Protein AF-A0A1R2B1A9-F1 (afdb_monomer)

Organism: NCBI:txid5963

Solvent-accessible surface area (backbone atoms only — not comparable to full-atom values): 14624 Å² total; per-residue (Å²): 142,78,83,81,88,89,87,85,82,88,88,88,82,84,82,88,74,86,85,80,80,85,81,93,74,89,74,75,78,77,77,79,73,80,79,84,71,80,78,74,94,68,88,49,76,66,57,53,50,50,54,51,48,48,47,50,54,49,25,66,75,69,73,49,54,85,88,72,65,50,70,72,55,24,50,60,47,22,74,81,46,102,49,52,31,68,55,51,48,53,48,52,50,48,24,66,74,62,33,23,54,78,72,70,83,84,47,68,70,55,52,54,49,50,50,54,40,61,75,41,93,58,84,50,44,57,59,50,18,51,49,50,13,41,71,77,47,75,59,40,54,38,49,32,23,69,54,52,47,52,46,34,67,75,74,64,46,83,71,46,65,80,71,83,85,48,69,67,57,50,44,51,51,51,54,48,36,70,76,59,49,92,44,38,68,59,52,20,61,75,66,64,30,47,48,33,68,59,51,53,52,47,54,53,51,54,54,52,56,48,45,69,74,59,74,66,90,71,60,70,65,66,52,50,49,57,52,49,53,52,46,53,57,60,76,75,107

Mean predicted aligned error: 15.35 Å

Sequence (237 aa):
MDANLIPYYNFVTSMQFPQCPYILEQESIVKIEPSTKQAKRAWNKAQIKQLYSSTKDYCTLTGKSFEFLTYEDYVIISSFTDQSPMQCMKKIREISATGSLAPGAWSTAEDELLTTLVNSKVKKWGQIAEQVNKVIHSGLKIRSGKQCKERWLNHLDPNMKRDKWSESEDLHVLKLYKSLGNKWSEISKIIGNRTDSSIKNRVKSLMNKQKQELKFNENKDTFLDSIINKFESTLTK

Secondary structure (DSSP, 8-state):
---------------PPPPPP----------------PPPSS--HHHHHHHHHHHHHHHHHH---GGG--HHHHHHHHTTSSS-HHHHHHHHHHHHHHTSS---PPPHHHHHHHHHHHHTT---HHHHHHHHHHHHSTT---S-HHHHHHHIIIII-TTS--SPPPHHHHHHHHHHHHHH-S-HHHHHHHHSSS-HHHHHHHHHHHHHHHHHHHT--S-HHHHHHHHHHHHHHHHT-

InterPro domains:
  IPR001005 SANT/Myb domain [PS50090] (98-156)
  IPR001005 SANT/Myb domain [PS50090] (157-207)
  IPR001005 SANT/Myb domain [SM00717] (102-158)
  IPR001005 SANT/Myb domain [SM00717] (161-209)
  IPR001005 SANT/Myb domain [cd00167] (105-156)
  IPR001005 SANT/Myb domain [cd00167] (164-207)
  IPR009057 Homedomain-like superfamily [SSF46689] (101-160)
  IPR009057 Homedomain-like superfamily [SSF46689] (136-218)
  IPR017930 Myb domain [PS51294] (157-211)
  IPR050560 Transcription factors Myb-like [PTHR45614] (103-216)

pLDDT: mean 77.71, std 18.82, range [30.0, 95.75]

Nearest PDB structures (foldseek):
  1h88-assembly1_C  TM=6.431E-01  e=6.810E-07  Mus musculus
  1h89-assembly1_C  TM=8.424E-01  e=1.704E-05  Mus musculus
  6kks-assembly1_A  TM=8.762E-01  e=4.522E-05  Arabidopsis thaliana
  3osg-assembly2_D  TM=8.562E-01  e=3.342E-04  Trichomonas vaginalis
  9esh-assembly1_W  TM=6.569E-01  e=1.132E-03  Schizosaccharomyces pombe

Radius of gyration: 32.84 Å; Cα contacts (8 Å, |Δi|>4): 170; chains: 1; bounding box: 107×61×71 Å

Foldseek 3Di:
DDDDDDDDDDDDDDDDDDDDDDDDDDPDPPPPPPDPDDDDPDDDPVQLVLLVVLLVVLCVVVVDDLVPDDLVSLCVSCVSHPDHSVRSNVQSVVCVVVLASAADDDDPVLLVLLLVCVPDPNPQLQVSQQVSCVPVVVRRSHDGSVNSVVCCVAPRPPLADPDDDDLVNLLLLLVCCLVPPLPLCVSCVVVVHHHSVRSVVSVVVLLVVQCVVPVDDDDPNVSSVVSSVVSVVVVVD

Structure (mmCIF, N/CA/C/O backbone):
data_AF-A0A1R2B1A9-F1
#
_entry.id   AF-A0A1R2B1A9-F1
#
loop_
_atom_site.group_PDB
_atom_site.id
_atom_site.type_symbol
_atom_site.label_atom_id
_atom_site.label_alt_id
_atom_site.label_comp_id
_atom_site.label_asym_id
_atom_site.label_entity_id
_atom_site.label_seq_id
_atom_site.pdbx_PDB_ins_code
_atom_site.Cartn_x
_atom_site.Cartn_y
_atom_site.Cartn_z
_atom_site.occupancy
_atom_site.B_iso_or_equiv
_atom_site.auth_seq_id
_atom_site.auth_comp_id
_atom_site.auth_asym_id
_atom_site.auth_atom_id
_atom_site.pdbx_PDB_model_num
ATOM 1 N N . MET A 1 1 ? 77.380 -43.348 -0.210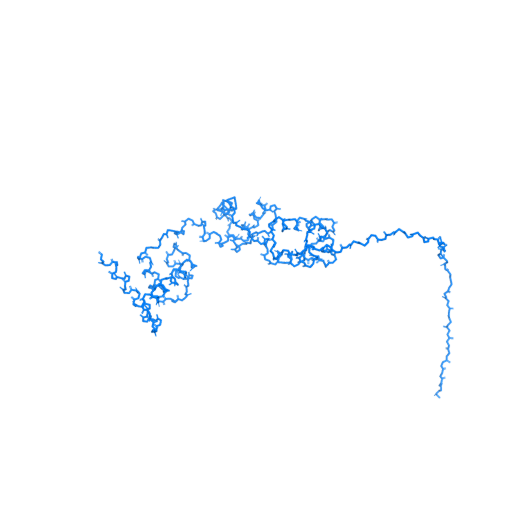 1.00 43.50 1 MET A N 1
ATOM 2 C CA . MET A 1 1 ? 76.014 -42.872 -0.538 1.00 43.50 1 MET A CA 1
ATOM 3 C C . MET A 1 1 ? 76.136 -41.373 -0.465 1.00 43.50 1 MET A C 1
ATOM 5 O O . MET A 1 1 ? 75.980 -40.801 0.603 1.00 43.50 1 MET A O 1
ATOM 9 N N . ASP A 1 2 ? 76.584 -40.791 -1.572 1.00 30.00 2 ASP A N 1
ATOM 10 C CA . ASP A 1 2 ? 77.200 -39.472 -1.601 1.00 30.00 2 ASP A CA 1
ATOM 11 C C . ASP A 1 2 ? 76.577 -38.615 -2.698 1.00 30.00 2 ASP A C 1
ATOM 13 O O . ASP A 1 2 ? 76.428 -39.055 -3.834 1.00 30.00 2 ASP A O 1
ATOM 17 N N . ALA A 1 3 ? 76.234 -37.401 -2.275 1.00 35.38 3 ALA A N 1
ATOM 18 C CA . ALA A 1 3 ? 76.519 -36.120 -2.909 1.00 35.38 3 ALA A CA 1
ATOM 19 C C . ALA A 1 3 ? 76.114 -35.842 -4.376 1.00 35.38 3 ALA A C 1
ATOM 21 O O . ALA A 1 3 ? 76.668 -36.376 -5.326 1.00 35.38 3 ALA A O 1
ATOM 22 N N . ASN A 1 4 ? 75.326 -34.764 -4.475 1.00 35.03 4 ASN A N 1
ATOM 23 C CA . ASN A 1 4 ? 75.491 -33.615 -5.376 1.00 35.03 4 ASN A CA 1
ATOM 24 C C . ASN A 1 4 ? 75.088 -33.698 -6.862 1.00 35.03 4 ASN A C 1
ATOM 26 O O . ASN A 1 4 ? 75.584 -34.496 -7.644 1.00 35.03 4 ASN A O 1
ATOM 30 N N . LEU A 1 5 ? 74.216 -32.730 -7.194 1.00 41.38 5 LEU A N 1
ATOM 31 C CA . LEU A 1 5 ? 74.182 -31.831 -8.359 1.00 41.38 5 LEU A CA 1
ATOM 32 C C . LEU A 1 5 ? 74.953 -32.234 -9.628 1.00 41.38 5 LEU A C 1
ATOM 34 O O . LEU A 1 5 ? 76.161 -32.424 -9.567 1.00 41.38 5 LEU A O 1
ATOM 38 N N . ILE A 1 6 ? 74.294 -32.079 -10.790 1.00 38.81 6 ILE A N 1
ATOM 39 C CA . ILE A 1 6 ? 74.684 -31.139 -11.873 1.00 38.81 6 ILE A CA 1
ATOM 40 C C . ILE A 1 6 ? 73.602 -31.100 -12.993 1.00 38.81 6 ILE A C 1
ATOM 42 O O . ILE A 1 6 ? 72.788 -32.019 -13.078 1.00 38.81 6 ILE A O 1
ATOM 46 N N . PRO A 1 7 ? 73.532 -30.013 -13.796 1.00 53.78 7 PRO A N 1
ATOM 47 C CA . PRO A 1 7 ? 72.355 -29.519 -14.518 1.00 53.78 7 PRO A CA 1
ATOM 48 C C . PRO A 1 7 ? 72.450 -29.680 -16.049 1.00 53.78 7 PRO A C 1
ATOM 50 O O . PRO A 1 7 ? 73.541 -29.846 -16.579 1.00 53.78 7 PRO A O 1
ATOM 53 N N . TYR A 1 8 ? 71.340 -29.516 -16.778 1.00 33.28 8 TYR A N 1
ATOM 54 C CA . TYR A 1 8 ? 71.355 -29.272 -18.233 1.00 33.28 8 TYR A CA 1
ATOM 55 C C . TYR A 1 8 ? 70.136 -28.407 -18.615 1.00 33.28 8 TYR A C 1
ATOM 57 O O . TYR A 1 8 ? 69.006 -28.792 -18.346 1.00 33.28 8 TYR A O 1
ATOM 65 N N . TYR A 1 9 ? 70.301 -27.117 -18.914 1.00 35.75 9 TYR A N 1
ATOM 66 C CA . TYR A 1 9 ? 70.759 -26.459 -20.153 1.00 35.75 9 TYR A CA 1
ATOM 67 C C . TYR A 1 9 ? 69.602 -26.027 -21.070 1.00 35.75 9 TYR A C 1
ATOM 69 O O . TYR A 1 9 ? 68.900 -26.832 -21.669 1.00 35.75 9 TYR A O 1
ATOM 77 N N . ASN A 1 10 ? 69.461 -24.703 -21.125 1.00 40.81 10 ASN A N 1
ATOM 78 C CA . ASN A 1 10 ? 68.947 -23.833 -22.180 1.00 40.81 10 ASN A CA 1
ATOM 79 C C . ASN A 1 10 ? 68.549 -24.471 -23.522 1.00 40.81 10 ASN A C 1
ATOM 81 O O . ASN A 1 10 ? 69.396 -25.033 -24.211 1.00 40.81 10 ASN A O 1
ATOM 85 N N . PHE A 1 11 ? 67.336 -24.143 -23.984 1.00 37.91 11 PHE A N 1
ATOM 86 C CA . PHE A 1 11 ? 67.116 -23.739 -25.377 1.00 37.91 11 PHE A CA 1
ATOM 87 C C . PHE A 1 11 ? 65.915 -22.781 -25.468 1.00 37.91 11 PHE A C 1
ATOM 89 O O . PHE A 1 11 ? 64.763 -23.193 -25.566 1.00 37.91 11 PHE A O 1
ATOM 96 N N . VAL A 1 12 ? 66.193 -21.476 -25.408 1.00 43.38 12 VAL A N 1
ATOM 97 C CA . VAL A 1 12 ? 65.274 -20.427 -25.872 1.00 43.38 12 VAL A CA 1
ATOM 98 C C . VAL A 1 12 ? 66.018 -19.621 -26.927 1.00 43.38 12 VAL A C 1
ATOM 100 O O . VAL A 1 12 ? 66.887 -18.810 -26.619 1.00 43.38 12 VAL A O 1
ATOM 103 N N . THR A 1 13 ? 65.716 -19.892 -28.190 1.00 38.94 13 THR A N 1
ATOM 104 C CA . THR A 1 13 ? 65.989 -19.059 -29.376 1.00 38.94 13 THR A CA 1
ATOM 105 C C . THR A 1 13 ? 65.170 -19.717 -30.494 1.00 38.94 13 THR A C 1
ATOM 107 O O . THR A 1 13 ? 65.158 -20.936 -30.586 1.00 38.94 13 THR A O 1
ATOM 110 N N . SER A 1 14 ? 64.393 -19.064 -31.346 1.00 40.41 14 SER A N 1
ATOM 111 C CA . SER A 1 14 ? 64.298 -17.671 -31.757 1.00 40.41 14 SER A CA 1
ATOM 112 C C . SER A 1 14 ? 62.927 -17.476 -32.416 1.00 40.41 14 SER A C 1
ATOM 114 O O . SER A 1 14 ? 62.570 -18.286 -33.266 1.00 40.41 14 SER A O 1
ATOM 116 N N . MET A 1 15 ? 62.216 -16.388 -32.133 1.00 39.09 15 MET A N 1
ATOM 117 C CA . MET A 1 15 ? 61.516 -15.639 -33.182 1.00 39.09 15 MET A CA 1
ATOM 118 C C . MET A 1 15 ? 61.390 -14.185 -32.737 1.00 39.09 15 MET A C 1
ATOM 120 O O . MET A 1 15 ? 60.736 -13.859 -31.749 1.00 39.09 15 MET A O 1
ATOM 124 N N . GLN A 1 16 ? 62.114 -13.333 -33.459 1.00 41.41 16 GLN A N 1
ATOM 125 C CA . GLN A 1 16 ? 62.092 -11.882 -33.358 1.00 41.41 16 GLN A CA 1
ATOM 126 C C . GLN A 1 16 ? 60.695 -11.355 -33.688 1.00 41.41 16 GLN A C 1
ATOM 128 O O . GLN A 1 16 ? 60.212 -11.537 -34.803 1.00 41.41 16 GLN A O 1
ATOM 133 N N . PHE A 1 17 ? 60.095 -10.633 -32.745 1.00 39.91 17 PHE A N 1
ATOM 134 C CA . PHE A 1 17 ? 59.082 -9.636 -33.074 1.00 39.91 17 PHE A CA 1
ATOM 135 C C . PHE A 1 17 ? 59.782 -8.301 -33.383 1.00 39.91 17 PHE A C 1
ATOM 137 O O . PHE A 1 17 ? 60.758 -7.956 -32.708 1.00 39.91 17 PHE A O 1
ATOM 144 N N . PRO A 1 18 ? 59.337 -7.570 -34.419 1.00 39.78 18 PRO A N 1
ATOM 145 C CA . PRO A 1 18 ? 60.011 -6.371 -34.896 1.00 39.78 18 PRO A CA 1
ATOM 146 C C . PRO A 1 18 ? 59.978 -5.259 -33.843 1.00 39.78 18 PRO A C 1
ATOM 148 O O . PRO A 1 18 ? 58.934 -4.932 -33.281 1.00 39.78 18 PRO A O 1
ATOM 151 N N . GLN A 1 19 ? 61.149 -4.672 -33.602 1.00 40.78 19 GLN A N 1
ATOM 152 C CA . GLN A 1 19 ? 61.323 -3.428 -32.859 1.00 40.78 19 GLN A CA 1
ATOM 153 C C . GLN A 1 19 ? 60.657 -2.292 -33.644 1.00 40.78 19 GLN A C 1
ATOM 155 O O . GLN A 1 19 ? 61.091 -1.986 -34.754 1.00 40.78 19 GLN A O 1
ATOM 160 N N . CYS A 1 20 ? 59.620 -1.669 -33.080 1.00 33.03 20 CYS A N 1
ATOM 161 C CA . CYS A 1 20 ? 59.119 -0.394 -33.586 1.00 33.03 20 CYS A CA 1
ATOM 162 C C . CYS A 1 20 ? 59.796 0.753 -32.808 1.00 33.03 20 CYS A C 1
ATOM 164 O O . CYS A 1 20 ? 59.690 0.783 -31.578 1.00 33.03 20 CYS A O 1
ATOM 166 N N . PRO A 1 21 ? 60.516 1.663 -33.488 1.00 38.81 21 PRO A N 1
ATOM 167 C CA . PRO A 1 21 ? 61.233 2.766 -32.865 1.00 38.81 21 PRO A CA 1
ATOM 168 C C . PRO A 1 21 ? 60.307 3.960 -32.577 1.00 38.81 21 PRO A C 1
ATOM 170 O O . PRO A 1 21 ? 59.532 4.372 -33.429 1.00 38.81 21 PRO A O 1
ATOM 173 N N . TYR A 1 22 ? 60.430 4.489 -31.356 1.00 37.00 22 TYR A N 1
ATOM 174 C CA . TYR A 1 22 ? 60.307 5.893 -30.929 1.00 37.00 22 TYR A CA 1
ATOM 175 C C . TYR A 1 22 ? 59.429 6.854 -31.764 1.00 37.00 22 TYR A C 1
ATOM 177 O O . TYR A 1 22 ? 59.781 7.176 -32.890 1.00 37.00 22 TYR A O 1
ATOM 185 N N . ILE A 1 23 ? 58.400 7.444 -31.141 1.00 38.25 23 ILE A N 1
ATOM 186 C CA . ILE A 1 23 ? 58.261 8.904 -30.954 1.00 38.25 23 ILE A CA 1
ATOM 187 C C . ILE A 1 23 ? 57.233 9.146 -29.838 1.00 38.25 23 ILE A C 1
ATOM 189 O O . ILE A 1 23 ? 56.086 8.708 -29.888 1.00 38.25 23 ILE A O 1
ATOM 193 N N . LEU A 1 24 ? 57.709 9.821 -28.793 1.00 45.44 24 LEU A N 1
ATOM 194 C CA . LEU A 1 24 ? 56.909 10.491 -27.780 1.00 45.44 24 LEU A CA 1
ATOM 195 C C . LEU A 1 24 ? 56.231 11.696 -28.436 1.00 45.44 24 LEU A C 1
ATOM 197 O O . LEU A 1 24 ? 56.888 12.710 -28.650 1.00 45.44 24 LEU A O 1
ATOM 201 N N . GLU A 1 25 ? 54.929 11.621 -28.682 1.00 38.59 25 GLU A N 1
ATOM 202 C CA . GLU A 1 25 ? 54.100 12.821 -28.770 1.00 38.59 25 GLU A CA 1
ATOM 203 C C . GLU A 1 25 ? 53.103 12.792 -27.617 1.00 38.59 25 GLU A C 1
ATOM 205 O O . GLU A 1 25 ? 52.204 11.956 -27.524 1.00 38.59 25 GLU A O 1
ATOM 210 N N . GLN A 1 26 ? 53.363 13.681 -26.658 1.00 46.41 26 GLN A N 1
ATOM 211 C CA . GLN A 1 26 ? 52.479 13.984 -25.549 1.00 46.41 26 GLN A CA 1
ATOM 212 C C . GLN A 1 26 ? 51.230 14.677 -26.093 1.00 46.41 26 GLN A C 1
ATOM 214 O O . GLN A 1 26 ? 51.142 15.902 -26.079 1.00 46.41 26 GLN A O 1
ATOM 219 N N . GLU A 1 27 ? 50.234 13.908 -26.518 1.00 38.44 27 GLU A N 1
ATOM 220 C CA . GLU A 1 27 ? 48.874 14.428 -26.524 1.00 38.44 27 GLU A CA 1
ATOM 221 C C . GLU A 1 27 ? 48.331 14.329 -25.100 1.00 38.44 27 GLU A C 1
ATOM 223 O O . GLU A 1 27 ? 48.153 13.259 -24.515 1.00 38.44 27 GLU A O 1
ATOM 228 N N . SER A 1 28 ? 48.177 15.507 -24.504 1.00 37.28 28 SER A N 1
ATOM 229 C CA . SER A 1 28 ? 47.677 15.747 -23.162 1.00 37.28 28 SER A CA 1
ATOM 230 C C . SER A 1 28 ? 46.471 14.865 -22.841 1.00 37.28 28 SER A C 1
ATOM 232 O O . SER A 1 28 ? 45.374 15.081 -23.359 1.00 37.28 28 SER A O 1
ATOM 234 N N . ILE A 1 29 ? 46.657 13.919 -21.920 1.00 36.94 29 ILE A N 1
ATOM 235 C CA . ILE A 1 29 ? 45.552 13.284 -21.207 1.00 36.94 29 ILE A CA 1
ATOM 236 C C . ILE A 1 29 ? 44.811 14.420 -20.502 1.00 36.94 29 ILE A C 1
ATOM 238 O O . ILE A 1 29 ? 45.271 14.936 -19.480 1.00 36.94 29 ILE A O 1
ATOM 242 N N . VAL A 1 30 ? 43.683 14.844 -21.071 1.00 38.69 30 VAL A N 1
ATOM 243 C CA . VAL A 1 30 ? 42.736 15.719 -20.389 1.00 38.69 30 VAL A CA 1
ATOM 244 C C . VAL A 1 30 ? 42.318 14.965 -19.136 1.00 38.69 30 VAL A C 1
ATOM 246 O O . VAL A 1 30 ? 41.577 13.984 -19.195 1.00 38.69 30 VAL A O 1
ATOM 249 N N . LYS A 1 31 ? 42.858 15.383 -17.990 1.00 37.09 31 LYS A N 1
ATOM 250 C CA . LYS A 1 31 ? 42.406 14.926 -16.682 1.00 37.09 31 LYS A CA 1
ATOM 251 C C . LYS A 1 31 ? 40.933 15.306 -16.583 1.00 37.09 31 LYS A C 1
ATOM 253 O O . LYS A 1 31 ? 40.607 16.478 -16.422 1.00 37.09 31 LYS A O 1
ATOM 258 N N . ILE A 1 32 ? 40.048 14.326 -16.728 1.00 40.19 32 ILE A N 1
ATOM 259 C CA . ILE A 1 32 ? 38.631 14.513 -16.437 1.00 40.19 32 ILE A CA 1
ATOM 260 C C . ILE A 1 32 ? 38.547 14.693 -14.922 1.00 40.19 32 ILE A C 1
ATOM 262 O O . ILE A 1 32 ? 38.680 13.737 -14.159 1.00 40.19 32 ILE A O 1
ATOM 266 N N . GLU A 1 33 ? 38.408 15.944 -14.494 1.00 38.12 33 GLU A N 1
ATOM 267 C CA . GLU A 1 33 ? 38.169 16.295 -13.099 1.00 38.12 33 GLU A CA 1
ATOM 268 C C . GLU A 1 33 ? 36.907 15.566 -12.601 1.00 38.12 33 GLU A C 1
ATOM 270 O O . GLU A 1 33 ? 35.871 15.590 -13.279 1.00 38.12 33 GLU A O 1
ATOM 275 N N . PRO A 1 34 ? 36.955 14.901 -11.432 1.00 39.22 34 PRO A N 1
ATOM 276 C CA . PRO A 1 34 ? 35.786 14.237 -10.887 1.00 39.22 34 PRO A CA 1
ATOM 277 C C . PRO A 1 34 ? 34.694 15.273 -10.609 1.00 39.22 34 PRO A C 1
ATOM 279 O O . PRO A 1 34 ? 34.879 16.215 -9.843 1.00 39.22 34 PRO A O 1
ATOM 282 N N . SER A 1 35 ? 33.540 15.078 -11.248 1.00 44.12 35 SER A N 1
ATOM 283 C CA . SER A 1 35 ? 32.346 15.911 -11.100 1.00 44.12 35 SER A CA 1
ATOM 284 C C . SER A 1 35 ? 32.026 16.189 -9.624 1.00 44.12 35 SER A C 1
ATOM 286 O O . SER A 1 35 ? 31.643 15.294 -8.873 1.00 44.12 35 SER A O 1
ATOM 288 N N . THR A 1 36 ? 32.134 17.454 -9.214 1.00 44.16 36 THR A N 1
ATOM 289 C CA . THR A 1 36 ? 31.877 17.956 -7.852 1.00 44.16 36 THR A CA 1
ATOM 290 C C . THR A 1 36 ? 30.390 18.175 -7.548 1.00 44.16 36 THR A C 1
ATOM 292 O O . THR A 1 36 ? 30.025 18.992 -6.700 1.00 44.16 36 THR A O 1
ATOM 295 N N . LYS A 1 37 ? 29.475 17.455 -8.207 1.00 51.38 37 LYS A N 1
ATOM 296 C CA . LYS A 1 37 ? 28.047 17.582 -7.891 1.00 51.38 37 LYS A CA 1
ATOM 297 C C . LYS A 1 37 ? 27.739 16.830 -6.592 1.00 51.38 37 LYS A C 1
ATOM 299 O O . LYS A 1 37 ? 27.749 15.602 -6.555 1.00 51.38 37 LYS A O 1
ATOM 304 N N . GLN A 1 38 ? 27.431 17.566 -5.519 1.00 47.75 38 GLN A N 1
ATOM 305 C CA . GLN A 1 38 ? 26.932 16.984 -4.268 1.00 47.75 38 GLN A CA 1
ATOM 306 C C . GLN A 1 38 ? 25.724 16.073 -4.539 1.00 47.75 38 GLN A C 1
ATOM 308 O O . GLN A 1 38 ? 24.701 16.494 -5.086 1.00 47.75 38 GLN A O 1
ATOM 313 N N . ALA A 1 39 ? 25.850 14.808 -4.136 1.00 48.75 39 ALA A N 1
ATOM 314 C CA . ALA A 1 39 ? 24.839 13.784 -4.347 1.00 48.75 39 ALA A CA 1
ATOM 315 C C . ALA A 1 39 ? 23.532 14.122 -3.607 1.00 48.75 39 ALA A C 1
ATOM 317 O O . ALA A 1 39 ? 23.497 14.232 -2.379 1.00 48.75 39 ALA A O 1
ATOM 318 N N . LYS A 1 40 ? 22.423 14.238 -4.348 1.00 52.28 40 LYS A N 1
ATOM 319 C CA . LYS A 1 40 ? 21.084 14.358 -3.755 1.00 52.28 40 LYS A CA 1
ATOM 320 C C . LYS A 1 40 ? 20.711 13.043 -3.064 1.00 52.28 40 LYS A C 1
ATOM 322 O O . LYS A 1 40 ? 20.788 11.972 -3.654 1.00 52.28 40 LYS A O 1
ATOM 327 N N . ARG A 1 41 ? 20.274 13.132 -1.804 1.00 58.06 41 ARG A N 1
ATOM 328 C CA . ARG A 1 41 ? 20.022 11.981 -0.913 1.00 58.06 41 ARG A CA 1
ATOM 329 C C . ARG A 1 41 ? 18.820 11.109 -1.326 1.00 58.06 41 ARG A C 1
ATOM 331 O O . ARG A 1 41 ? 18.707 9.984 -0.848 1.00 58.06 41 ARG A O 1
ATOM 338 N N . ALA A 1 42 ? 17.935 11.607 -2.194 1.00 71.00 42 ALA A N 1
ATOM 339 C CA . ALA A 1 42 ? 16.735 10.910 -2.657 1.00 71.00 42 ALA A CA 1
ATOM 340 C C . ALA A 1 42 ? 16.688 10.850 -4.192 1.00 71.00 42 ALA A C 1
ATOM 342 O O . ALA A 1 42 ? 16.737 11.882 -4.861 1.00 71.00 42 ALA A O 1
ATOM 343 N N . TRP A 1 43 ? 16.567 9.637 -4.734 1.00 75.44 43 TRP A N 1
ATOM 344 C CA . TRP A 1 43 ? 16.376 9.392 -6.163 1.00 75.44 43 TRP A CA 1
ATOM 345 C C . TRP A 1 43 ? 15.012 9.914 -6.620 1.00 75.44 43 TRP A C 1
ATOM 347 O O . TRP A 1 43 ? 13.989 9.565 -6.030 1.00 75.44 43 TRP A O 1
ATOM 357 N N . ASN A 1 44 ? 14.976 10.700 -7.695 1.00 78.62 44 ASN A N 1
ATOM 358 C CA . ASN A 1 44 ? 13.718 11.120 -8.309 1.00 78.62 44 ASN A CA 1
ATOM 359 C C . ASN A 1 44 ? 13.231 10.102 -9.367 1.00 78.62 44 ASN A C 1
ATOM 361 O O . ASN A 1 44 ? 13.992 9.268 -9.860 1.00 78.62 44 ASN A O 1
ATOM 365 N N . LYS A 1 45 ? 11.945 10.169 -9.746 1.00 73.75 45 LYS A N 1
ATOM 366 C CA . LYS A 1 45 ? 11.330 9.225 -10.704 1.00 73.75 45 LYS A CA 1
ATOM 367 C C . LYS A 1 45 ? 12.021 9.229 -12.076 1.00 73.75 45 LYS A C 1
ATOM 369 O O . LYS A 1 45 ? 12.106 8.178 -12.705 1.00 73.75 45 LYS A O 1
ATOM 374 N N . ALA A 1 46 ? 12.502 10.383 -12.539 1.00 80.56 46 ALA A N 1
ATOM 375 C CA . ALA A 1 46 ? 13.182 10.509 -13.828 1.00 80.56 46 ALA A CA 1
ATOM 376 C C . ALA A 1 46 ? 14.567 9.844 -13.804 1.00 80.56 46 ALA A C 1
ATOM 378 O O . ALA A 1 46 ? 14.868 9.056 -14.690 1.00 80.56 46 ALA A O 1
ATOM 379 N N . GLN A 1 47 ? 15.347 10.059 -12.744 1.00 84.44 47 GLN A N 1
ATOM 380 C CA . GLN A 1 47 ? 16.653 9.435 -12.521 1.00 84.44 47 GLN A CA 1
ATOM 381 C C . GLN A 1 47 ? 16.541 7.913 -12.438 1.00 84.44 47 GLN A C 1
ATOM 383 O O . GLN A 1 47 ? 17.354 7.199 -13.010 1.00 84.44 47 GLN A O 1
ATOM 388 N N . ILE A 1 48 ? 15.509 7.406 -11.757 1.00 81.56 48 ILE A N 1
ATOM 389 C CA . ILE A 1 48 ? 15.260 5.964 -11.655 1.00 81.56 48 ILE A CA 1
ATOM 390 C C . ILE A 1 48 ? 14.909 5.371 -13.028 1.00 81.56 48 ILE A C 1
ATOM 392 O O . ILE A 1 48 ? 15.421 4.311 -13.384 1.00 81.56 48 ILE A O 1
ATOM 396 N N . LYS A 1 49 ? 14.065 6.056 -13.814 1.00 82.06 49 LYS A N 1
ATOM 397 C CA . LYS A 1 49 ? 13.738 5.646 -15.189 1.00 82.06 49 LYS A CA 1
ATOM 398 C C . LYS A 1 49 ? 14.967 5.665 -16.096 1.00 82.06 49 LYS A C 1
ATOM 400 O O . LYS A 1 49 ? 15.173 4.705 -16.829 1.00 82.06 49 LYS A O 1
ATOM 405 N N . GLN A 1 50 ? 15.767 6.726 -16.024 1.00 87.25 50 GLN A N 1
ATOM 406 C CA . GLN A 1 50 ? 16.996 6.881 -16.798 1.00 87.25 50 GLN A CA 1
ATOM 407 C C . GLN A 1 50 ? 17.985 5.764 -16.469 1.00 87.25 50 GLN A C 1
ATOM 409 O O . GLN A 1 50 ? 18.379 5.036 -17.371 1.00 87.25 50 GLN A O 1
ATOM 414 N N . LEU A 1 51 ? 18.289 5.550 -15.182 1.00 88.31 51 LEU A N 1
ATOM 415 C CA . LEU A 1 51 ? 19.162 4.464 -14.735 1.00 88.31 51 LEU A CA 1
ATOM 416 C C . LEU A 1 51 ? 18.682 3.107 -15.260 1.00 88.31 51 LEU A C 1
ATOM 418 O O . LEU A 1 51 ? 19.482 2.323 -15.769 1.00 88.31 51 LEU A O 1
ATOM 422 N N . TYR A 1 52 ? 17.384 2.819 -15.149 1.00 84.62 52 TYR A N 1
ATOM 423 C CA . TYR A 1 52 ? 16.856 1.544 -15.618 1.00 84.62 52 TYR A CA 1
ATOM 424 C C . TYR A 1 52 ? 16.947 1.406 -17.142 1.00 84.62 52 TYR A C 1
ATOM 426 O O . TYR A 1 52 ? 17.340 0.344 -17.617 1.00 84.62 52 TYR A O 1
ATOM 434 N N . SER A 1 53 ? 16.617 2.456 -17.904 1.00 86.69 53 SER A N 1
ATOM 435 C CA . SER A 1 53 ? 16.745 2.451 -19.369 1.00 86.69 53 SER A CA 1
ATOM 436 C C . SER A 1 53 ? 18.189 2.195 -19.779 1.00 86.69 53 SER A C 1
ATOM 438 O O . SER A 1 53 ? 18.448 1.219 -20.469 1.00 86.69 53 SER A O 1
ATOM 440 N N . SER A 1 54 ? 19.138 2.971 -19.247 1.00 89.88 54 SER A N 1
ATOM 441 C CA . SER A 1 54 ? 20.564 2.807 -19.545 1.00 89.88 54 SER A CA 1
ATOM 442 C C . SER A 1 54 ? 21.077 1.414 -19.172 1.00 89.88 54 SER A C 1
ATOM 444 O O . SER A 1 54 ? 21.848 0.820 -19.918 1.00 89.88 54 SER A O 1
ATOM 446 N N . THR A 1 55 ? 20.612 0.849 -18.052 1.00 87.62 55 THR A N 1
ATOM 447 C CA . THR A 1 55 ? 20.962 -0.525 -17.653 1.00 87.62 55 THR A CA 1
ATOM 448 C C . THR A 1 55 ? 20.385 -1.554 -18.629 1.00 87.62 55 THR A C 1
ATOM 450 O O . THR A 1 55 ? 21.072 -2.497 -19.010 1.00 87.62 55 THR A O 1
ATOM 453 N N . LYS A 1 56 ? 19.134 -1.375 -19.071 1.00 86.50 56 LYS A N 1
ATOM 454 C CA . LYS A 1 56 ? 18.476 -2.263 -20.039 1.00 86.50 56 LYS A CA 1
ATOM 455 C C . LYS A 1 56 ? 19.166 -2.223 -21.402 1.00 86.50 56 LYS A C 1
ATOM 457 O O . LYS A 1 56 ? 19.384 -3.277 -22.000 1.00 86.50 56 LYS A O 1
ATOM 462 N N . ASP A 1 57 ? 19.514 -1.032 -21.873 1.00 88.75 57 ASP A N 1
ATOM 463 C CA . ASP A 1 57 ? 20.202 -0.831 -23.147 1.00 88.75 57 ASP A CA 1
ATOM 464 C C . ASP A 1 57 ? 21.592 -1.484 -23.100 1.00 88.75 57 ASP A C 1
ATOM 466 O O . ASP A 1 57 ? 21.952 -2.251 -23.992 1.00 88.75 57 ASP A O 1
ATOM 470 N N . TYR A 1 58 ? 22.316 -1.304 -21.989 1.00 90.38 58 TYR A N 1
ATOM 471 C CA . TYR A 1 58 ? 23.594 -1.971 -21.736 1.00 90.38 58 TYR A CA 1
ATOM 472 C C . TYR A 1 58 ? 23.474 -3.505 -21.719 1.00 90.38 58 TYR A C 1
ATOM 474 O O . TYR A 1 58 ? 24.260 -4.204 -22.361 1.00 90.38 58 TYR A O 1
ATOM 482 N N . CYS A 1 59 ? 22.472 -4.051 -21.025 1.00 87.50 59 CYS A N 1
ATOM 483 C CA . CYS A 1 59 ? 22.186 -5.488 -21.020 1.00 87.50 59 CYS A CA 1
ATOM 484 C C . CYS A 1 59 ? 21.859 -6.019 -22.423 1.00 87.50 59 CYS A C 1
ATOM 486 O O . CYS A 1 59 ? 22.295 -7.109 -22.782 1.00 87.50 59 CYS A O 1
ATOM 488 N N . THR A 1 60 ? 21.127 -5.244 -23.227 1.00 88.19 60 THR A N 1
ATOM 489 C CA . THR A 1 60 ? 20.781 -5.611 -24.610 1.00 88.19 60 THR A CA 1
ATOM 490 C C . THR A 1 60 ? 22.027 -5.665 -25.491 1.00 88.19 60 THR A C 1
ATOM 492 O O . THR A 1 60 ? 22.175 -6.592 -26.280 1.00 88.19 60 THR A O 1
ATOM 495 N N . LEU A 1 61 ? 22.950 -4.714 -25.316 1.00 90.00 61 LEU A N 1
ATOM 496 C CA . LEU A 1 61 ? 24.204 -4.656 -26.068 1.00 90.00 61 LEU A CA 1
ATOM 497 C C . LEU A 1 61 ? 25.183 -5.775 -25.682 1.00 90.00 61 LEU A C 1
ATOM 499 O O . LEU A 1 61 ? 25.876 -6.318 -26.536 1.00 90.00 61 LEU A O 1
ATOM 503 N N . THR A 1 62 ? 25.256 -6.113 -24.395 1.00 89.00 62 THR A N 1
ATOM 504 C CA . THR A 1 62 ? 26.244 -7.068 -23.859 1.00 89.00 62 THR A CA 1
ATOM 505 C C . THR A 1 62 ? 25.728 -8.500 -23.729 1.00 89.00 62 THR A C 1
ATOM 507 O O . THR A 1 62 ? 26.507 -9.406 -23.444 1.00 89.00 62 THR A O 1
ATOM 510 N N . GLY A 1 63 ? 24.419 -8.717 -23.872 1.00 87.06 63 GLY A N 1
ATOM 511 C CA . GLY A 1 63 ? 23.768 -10.004 -23.613 1.00 87.06 63 GLY A CA 1
ATOM 512 C C . GLY A 1 63 ? 23.735 -10.410 -22.131 1.00 87.06 63 GLY A C 1
ATOM 513 O O . GLY A 1 63 ? 23.305 -11.517 -21.808 1.00 87.06 63 GLY A O 1
ATOM 514 N N . LYS A 1 64 ? 24.181 -9.543 -21.210 1.00 84.81 64 LYS A N 1
ATOM 515 C CA . LYS A 1 64 ? 24.191 -9.823 -19.768 1.00 84.81 64 LYS A CA 1
ATOM 516 C C . LYS A 1 64 ? 22.806 -9.609 -19.155 1.00 84.81 64 LYS A C 1
ATOM 518 O O . LYS A 1 64 ? 22.130 -8.625 -19.442 1.00 84.81 64 LYS A O 1
ATOM 523 N N . SER A 1 65 ? 22.412 -10.482 -18.226 1.00 77.81 65 SER A N 1
ATOM 524 C CA . SER A 1 65 ? 21.233 -10.253 -17.375 1.00 77.81 65 SER A CA 1
ATOM 525 C C . SER A 1 65 ? 21.540 -9.250 -16.256 1.00 77.81 65 SER A C 1
ATOM 527 O O . SER A 1 65 ? 22.671 -9.176 -15.777 1.00 77.81 65 SER A O 1
ATOM 529 N N . PHE A 1 66 ? 20.511 -8.541 -15.777 1.00 77.38 66 PHE A N 1
ATOM 530 C CA . PHE A 1 66 ? 20.586 -7.590 -14.656 1.00 77.38 66 PHE A CA 1
ATOM 531 C C . PHE A 1 66 ? 21.221 -8.191 -13.390 1.00 77.38 66 PHE A C 1
ATOM 533 O O . PHE A 1 66 ? 21.859 -7.479 -12.616 1.00 77.38 66 PHE A O 1
ATOM 540 N N . GLU A 1 67 ? 21.039 -9.494 -13.168 1.00 77.31 67 GLU A N 1
ATOM 541 C CA . GLU A 1 67 ? 21.534 -10.218 -11.989 1.00 77.31 67 GLU A CA 1
ATOM 542 C C . GLU A 1 67 ? 23.047 -10.477 -12.030 1.00 77.31 67 GLU A C 1
ATOM 544 O O . GLU A 1 67 ? 23.664 -10.666 -10.984 1.00 77.31 67 GLU A O 1
ATOM 549 N N . PHE A 1 68 ? 23.651 -10.424 -13.221 1.00 84.06 68 PHE A N 1
ATOM 550 C CA . PHE A 1 68 ? 25.067 -10.726 -13.448 1.00 84.06 68 PHE A CA 1
ATOM 551 C C . PHE A 1 68 ? 25.915 -9.482 -13.746 1.00 84.06 68 PHE A C 1
ATOM 553 O O . PHE A 1 68 ? 27.074 -9.606 -14.136 1.00 84.06 68 PHE A O 1
ATOM 560 N N . LEU A 1 69 ? 25.360 -8.280 -13.558 1.00 87.75 69 LEU A N 1
ATOM 561 C CA . LEU A 1 69 ? 26.114 -7.036 -13.702 1.00 87.75 69 LEU A CA 1
ATOM 562 C C . LEU A 1 69 ? 27.111 -6.855 -12.545 1.00 87.75 69 LEU A C 1
ATOM 564 O O . LEU A 1 69 ? 26.755 -6.872 -11.361 1.00 87.75 69 LEU A O 1
ATOM 568 N N . THR A 1 70 ? 28.367 -6.645 -12.916 1.00 91.94 70 THR A N 1
ATOM 569 C CA . THR A 1 70 ? 29.521 -6.389 -12.048 1.00 91.94 70 THR A CA 1
ATOM 570 C C . THR A 1 70 ? 29.721 -4.891 -11.807 1.00 91.94 70 THR A C 1
ATOM 572 O O . THR A 1 70 ? 29.060 -4.061 -12.425 1.00 91.94 70 THR A O 1
ATOM 575 N N . TYR A 1 71 ? 30.633 -4.518 -10.903 1.00 91.75 71 TYR A N 1
ATOM 576 C CA . TYR A 1 71 ? 30.940 -3.106 -10.641 1.00 91.75 71 TYR A CA 1
ATOM 577 C C . TYR A 1 71 ? 31.440 -2.367 -11.894 1.00 91.75 71 TYR A C 1
ATOM 579 O O . TYR A 1 71 ? 30.992 -1.251 -12.141 1.00 91.75 71 TYR A O 1
ATOM 587 N N . GLU A 1 72 ? 32.275 -3.009 -12.716 1.00 91.75 72 GLU A N 1
ATOM 588 C CA . GLU A 1 72 ? 32.791 -2.440 -13.973 1.00 91.75 72 GLU A CA 1
ATOM 589 C C . GLU A 1 72 ? 31.671 -2.109 -14.965 1.00 91.75 72 GLU A C 1
ATOM 591 O O . GLU A 1 72 ? 31.680 -1.064 -15.615 1.00 91.75 72 GLU A O 1
ATOM 596 N N . ASP A 1 73 ? 30.633 -2.945 -15.014 1.00 92.44 73 ASP A N 1
ATOM 597 C CA . ASP A 1 73 ? 29.459 -2.680 -15.845 1.00 92.44 73 ASP A CA 1
ATOM 598 C C . ASP A 1 73 ? 28.736 -1.399 -15.370 1.00 92.44 73 ASP A C 1
ATOM 600 O O . ASP A 1 73 ? 28.307 -0.571 -16.177 1.00 92.44 73 ASP A O 1
ATOM 604 N N . TYR A 1 74 ? 28.665 -1.172 -14.050 1.00 93.06 74 TYR A N 1
ATOM 605 C CA . TYR A 1 74 ? 28.087 0.049 -13.479 1.00 93.06 74 TYR A CA 1
ATOM 606 C C . TYR A 1 74 ? 28.962 1.290 -13.649 1.00 93.06 74 TYR A C 1
ATOM 608 O O . TYR A 1 74 ? 28.412 2.391 -13.636 1.00 93.06 74 TYR A O 1
ATOM 616 N N . VAL A 1 75 ? 30.278 1.150 -13.841 1.00 92.62 75 VAL A N 1
ATOM 617 C CA . VAL A 1 75 ? 31.140 2.279 -14.231 1.00 92.62 75 VAL A CA 1
ATOM 618 C C . VAL A 1 75 ? 30.667 2.829 -15.574 1.00 92.62 75 VAL A C 1
ATOM 620 O O . VAL A 1 75 ? 30.397 4.026 -15.683 1.00 92.62 75 VAL A O 1
ATOM 623 N N . ILE A 1 76 ? 30.423 1.946 -16.544 1.00 91.44 76 ILE A N 1
ATOM 624 C CA . ILE A 1 76 ? 29.914 2.318 -17.869 1.00 91.44 76 ILE A CA 1
ATOM 625 C C . ILE A 1 76 ? 28.491 2.879 -17.766 1.00 91.44 76 ILE A C 1
ATOM 627 O O . ILE A 1 76 ? 28.227 3.973 -18.259 1.00 91.44 76 ILE A O 1
ATOM 631 N N . ILE A 1 77 ? 27.576 2.185 -17.079 1.00 89.62 77 ILE A N 1
ATOM 632 C CA . ILE A 1 77 ? 26.174 2.625 -16.945 1.00 89.62 77 ILE A CA 1
ATOM 6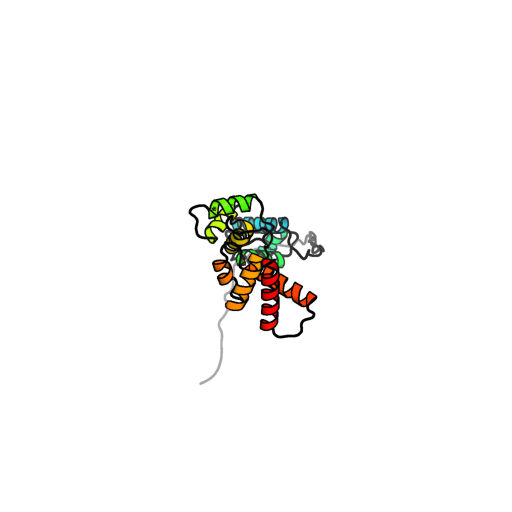33 C C . ILE A 1 77 ? 26.082 3.993 -16.254 1.00 89.62 77 ILE A C 1
ATOM 635 O O . ILE A 1 77 ? 25.266 4.829 -16.643 1.00 89.62 77 ILE A O 1
ATOM 639 N N . SER A 1 78 ? 26.922 4.243 -15.244 1.00 91.94 78 SER A N 1
ATOM 640 C CA . SER A 1 78 ? 26.898 5.502 -14.496 1.00 91.94 78 SER A CA 1
ATOM 641 C C . SER A 1 78 ? 27.294 6.718 -15.329 1.00 91.94 78 SER A C 1
ATOM 643 O O . SER A 1 78 ? 26.830 7.809 -15.014 1.00 91.94 78 SER A O 1
ATOM 645 N N . SER A 1 79 ? 28.053 6.539 -16.419 1.00 89.19 79 SER A N 1
ATOM 646 C CA . SER A 1 79 ? 28.454 7.636 -17.316 1.00 89.19 79 SER A CA 1
ATOM 647 C C . SER A 1 79 ? 27.263 8.364 -17.955 1.00 89.19 79 SER A C 1
ATOM 649 O O . SER A 1 79 ? 27.362 9.539 -18.300 1.00 89.19 79 SER A O 1
ATOM 651 N N . PHE A 1 80 ? 26.108 7.697 -18.037 1.00 83.62 80 PHE A N 1
ATOM 652 C CA . PHE A 1 80 ? 24.858 8.250 -18.557 1.00 83.62 80 PHE A CA 1
ATOM 653 C C . PHE A 1 80 ? 23.959 8.849 -17.467 1.00 83.62 80 PHE A C 1
ATOM 655 O O . PHE A 1 80 ? 22.807 9.185 -17.741 1.00 83.62 80 PHE A O 1
ATOM 662 N N . THR A 1 81 ? 24.435 8.952 -16.222 1.00 84.56 81 THR A N 1
ATOM 663 C CA . THR A 1 81 ? 23.649 9.391 -15.061 1.00 84.56 81 THR A CA 1
ATOM 664 C C . THR A 1 81 ? 24.428 10.386 -14.198 1.00 84.56 81 THR A C 1
ATOM 666 O O . THR A 1 81 ? 25.645 10.316 -14.105 1.00 84.56 81 THR A O 1
ATOM 669 N N . ASP A 1 82 ? 23.741 11.266 -13.465 1.00 85.56 82 ASP A N 1
ATOM 670 C CA . ASP A 1 82 ? 24.382 12.121 -12.445 1.00 85.56 82 ASP A CA 1
ATOM 671 C C . ASP A 1 82 ? 24.666 11.360 -11.121 1.00 85.56 82 ASP A C 1
ATOM 673 O O . ASP A 1 82 ? 24.612 11.951 -10.040 1.00 85.56 82 ASP A O 1
ATOM 677 N N . GLN A 1 83 ? 24.840 10.035 -11.145 1.00 86.56 83 GLN A N 1
ATOM 678 C CA . GLN A 1 83 ? 24.947 9.185 -9.948 1.00 86.56 83 GLN A CA 1
ATOM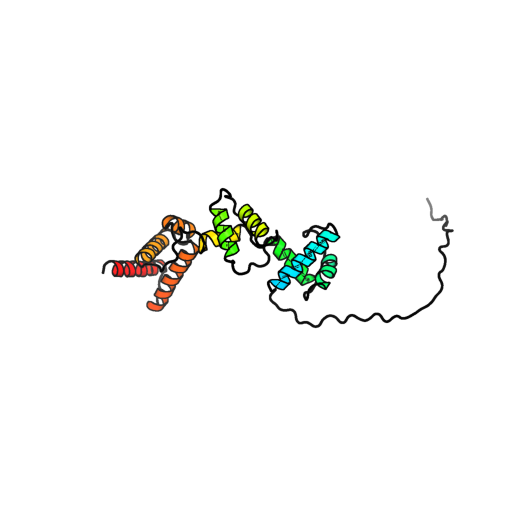 679 C C . GLN A 1 83 ? 26.196 8.309 -10.017 1.00 86.56 83 GLN A C 1
ATOM 681 O O . GLN A 1 83 ? 26.643 7.941 -11.098 1.00 86.56 83 GLN A O 1
ATOM 686 N N . SER A 1 84 ? 26.770 7.966 -8.861 1.00 89.94 84 SER A N 1
ATOM 687 C CA . SER A 1 84 ? 27.996 7.161 -8.840 1.00 89.94 84 SER A CA 1
ATOM 688 C C . SER A 1 84 ? 27.728 5.690 -9.202 1.00 89.94 84 SER A C 1
ATOM 690 O O . SER A 1 84 ? 26.631 5.189 -8.929 1.00 89.94 84 SER A O 1
ATOM 692 N N . PRO A 1 85 ? 28.725 4.945 -9.725 1.00 91.44 85 PRO A N 1
ATOM 693 C CA . PRO A 1 85 ? 28.582 3.519 -10.043 1.00 91.44 85 PRO A CA 1
ATOM 694 C C . PRO A 1 85 ? 28.011 2.702 -8.878 1.00 91.44 85 PRO A C 1
ATOM 696 O O . PRO A 1 85 ? 27.087 1.907 -9.040 1.00 91.44 85 PRO A O 1
ATOM 699 N N . MET A 1 86 ? 28.503 2.967 -7.664 1.00 89.00 86 MET A N 1
ATOM 700 C CA . MET A 1 86 ? 28.043 2.311 -6.439 1.00 89.00 86 MET A CA 1
ATOM 701 C C . MET A 1 86 ? 26.572 2.625 -6.124 1.00 89.00 86 MET A C 1
ATOM 703 O O . MET A 1 86 ? 25.820 1.746 -5.698 1.00 89.00 86 MET A O 1
ATOM 707 N N . GLN A 1 87 ? 26.138 3.871 -6.334 1.00 88.75 87 GLN A N 1
ATOM 708 C CA . GLN A 1 87 ? 24.745 4.275 -6.139 1.00 88.75 87 GLN A CA 1
ATOM 709 C C . GLN A 1 87 ? 23.829 3.611 -7.170 1.00 88.75 87 GLN A C 1
ATOM 711 O O . GLN A 1 87 ? 22.791 3.070 -6.787 1.00 88.75 87 GLN A O 1
ATOM 716 N N . CYS A 1 88 ? 24.232 3.593 -8.443 1.00 89.44 88 CYS A N 1
ATOM 717 C CA . CYS A 1 88 ? 23.530 2.909 -9.527 1.00 89.44 88 CYS A CA 1
ATOM 718 C C . CYS A 1 88 ? 23.382 1.410 -9.239 1.00 89.44 88 CYS A C 1
ATOM 720 O O . CYS A 1 88 ? 22.268 0.887 -9.265 1.00 89.44 88 CYS A O 1
ATOM 722 N N . MET A 1 89 ? 24.474 0.744 -8.849 1.00 88.69 89 MET A N 1
ATOM 723 C CA . MET A 1 89 ? 24.482 -0.671 -8.471 1.00 88.69 89 MET A CA 1
ATOM 724 C C . MET A 1 89 ? 23.542 -0.951 -7.298 1.00 88.69 89 MET A C 1
ATOM 726 O O . MET A 1 89 ? 22.704 -1.852 -7.365 1.00 88.69 89 MET A O 1
ATOM 730 N N . LYS A 1 90 ? 23.658 -0.175 -6.212 1.00 87.00 90 LYS A N 1
ATOM 731 C CA . LYS A 1 90 ? 22.795 -0.325 -5.036 1.00 87.00 90 LYS A CA 1
ATOM 732 C C . LYS A 1 90 ? 21.333 -0.130 -5.414 1.00 87.00 90 LYS A C 1
ATOM 734 O O . LYS A 1 90 ? 20.486 -0.886 -4.943 1.00 87.00 90 LYS A O 1
ATOM 739 N N . LYS A 1 91 ? 21.044 0.843 -6.283 1.00 84.81 91 LYS A N 1
ATOM 740 C CA . LYS A 1 91 ? 19.681 1.130 -6.707 1.00 84.81 91 LYS A CA 1
ATOM 741 C C . LYS A 1 91 ? 19.116 0.020 -7.586 1.00 84.81 91 LYS A C 1
ATOM 743 O O . LYS A 1 91 ? 18.022 -0.442 -7.291 1.00 84.81 91 LYS A O 1
ATOM 748 N N . ILE A 1 92 ? 19.848 -0.477 -8.586 1.00 83.56 92 ILE A N 1
ATOM 749 C CA . ILE A 1 92 ? 19.403 -1.618 -9.405 1.00 83.56 92 ILE A CA 1
ATOM 750 C C . ILE A 1 92 ? 19.221 -2.878 -8.555 1.00 83.56 92 ILE A C 1
ATOM 752 O O . ILE A 1 92 ? 18.211 -3.557 -8.699 1.00 83.56 92 ILE A O 1
ATOM 756 N N . ARG A 1 93 ? 20.115 -3.160 -7.601 1.00 82.38 93 ARG A N 1
ATOM 757 C CA . ARG A 1 93 ? 19.940 -4.286 -6.666 1.00 82.38 93 ARG A CA 1
ATOM 758 C C . ARG A 1 93 ? 18.696 -4.133 -5.795 1.00 82.38 93 ARG A C 1
ATOM 760 O O . ARG A 1 93 ? 17.957 -5.096 -5.630 1.00 82.38 93 ARG A O 1
ATOM 767 N N . GLU A 1 94 ? 18.440 -2.935 -5.271 1.00 78.06 94 GLU A N 1
ATOM 768 C CA . GLU A 1 94 ? 17.212 -2.620 -4.530 1.00 78.06 94 GLU A CA 1
ATOM 769 C C . GLU A 1 94 ? 15.975 -2.854 -5.406 1.00 78.06 94 GLU A C 1
ATOM 771 O O . GLU A 1 94 ? 15.028 -3.503 -4.968 1.00 78.06 94 GLU A O 1
ATOM 776 N N . ILE A 1 95 ? 15.998 -2.387 -6.655 1.00 75.00 95 ILE A N 1
ATOM 777 C CA . ILE A 1 95 ? 14.919 -2.567 -7.632 1.00 75.00 95 ILE A CA 1
ATOM 778 C C . ILE A 1 95 ? 14.689 -4.052 -7.922 1.00 75.00 95 ILE A C 1
ATOM 780 O O . ILE A 1 95 ? 13.543 -4.497 -7.915 1.00 75.00 95 ILE A O 1
ATOM 784 N N . SER A 1 96 ? 15.753 -4.824 -8.144 1.00 71.25 96 SER A N 1
ATOM 785 C CA . SER A 1 96 ? 15.678 -6.260 -8.422 1.00 71.25 96 SER A CA 1
ATOM 786 C C . SER A 1 96 ? 15.176 -7.052 -7.212 1.00 71.25 96 SER A C 1
ATOM 788 O O . SER A 1 96 ? 14.325 -7.922 -7.371 1.00 71.25 96 SER A O 1
ATOM 790 N N . ALA A 1 97 ? 15.632 -6.718 -6.000 1.00 67.44 97 ALA A N 1
ATOM 791 C CA . ALA A 1 97 ? 15.230 -7.396 -4.765 1.00 67.44 97 ALA A CA 1
ATOM 792 C C . ALA A 1 97 ? 13.794 -7.059 -4.338 1.00 67.44 97 ALA A C 1
ATOM 794 O O . ALA A 1 97 ? 13.043 -7.929 -3.903 1.00 67.44 97 ALA A O 1
ATOM 795 N N . THR A 1 98 ? 13.393 -5.793 -4.461 1.00 63.91 98 THR A N 1
ATOM 796 C CA . THR A 1 98 ? 12.027 -5.352 -4.127 1.00 63.91 98 THR A CA 1
ATOM 797 C C . THR A 1 98 ? 11.034 -5.610 -5.262 1.00 63.91 98 THR A C 1
ATOM 799 O O . THR A 1 98 ? 9.823 -5.579 -5.038 1.00 63.91 98 THR A O 1
ATOM 802 N N . GLY A 1 99 ? 11.532 -5.863 -6.478 1.00 58.38 99 GLY A N 1
ATOM 803 C CA . GLY A 1 99 ? 10.736 -5.964 -7.698 1.00 58.38 99 GLY A CA 1
ATOM 804 C C . GLY A 1 99 ? 10.000 -4.664 -8.029 1.00 58.38 99 GLY A C 1
ATOM 805 O O . GLY A 1 99 ? 8.902 -4.713 -8.585 1.00 58.38 99 GLY A O 1
ATOM 806 N N . SER A 1 100 ? 10.511 -3.515 -7.577 1.00 54.09 100 SER A N 1
ATOM 807 C CA . SER A 1 100 ? 9.809 -2.233 -7.659 1.00 54.09 100 SER A CA 1
ATOM 808 C C . SER A 1 100 ? 10.781 -1.051 -7.717 1.00 54.09 100 SER A C 1
ATOM 810 O O . SER A 1 100 ? 11.481 -0.750 -6.753 1.00 54.09 100 SER A O 1
ATOM 812 N N . LEU A 1 101 ? 10.781 -0.322 -8.838 1.00 59.38 101 LEU A N 1
ATOM 813 C CA . LEU A 1 101 ? 11.322 1.040 -8.930 1.00 59.38 101 LEU A CA 1
ATOM 814 C C . LEU A 1 101 ? 10.574 1.920 -7.915 1.00 59.38 101 LEU A C 1
ATOM 816 O O . LEU A 1 101 ? 9.453 2.308 -8.219 1.00 59.38 101 LEU A O 1
ATOM 820 N N . ALA A 1 102 ? 11.151 2.147 -6.720 1.00 58.56 102 ALA A N 1
ATOM 821 C CA . ALA A 1 102 ? 10.618 2.938 -5.592 1.00 58.56 102 ALA A CA 1
ATOM 822 C C . ALA A 1 102 ? 9.241 3.578 -5.885 1.00 58.56 102 ALA A C 1
ATOM 824 O O . ALA A 1 102 ? 9.184 4.592 -6.592 1.00 58.56 102 ALA A O 1
ATOM 825 N N . PRO A 1 103 ? 8.131 2.974 -5.423 1.00 54.38 103 PRO A N 1
ATOM 826 C CA . PRO A 1 103 ? 6.827 3.275 -5.984 1.00 54.38 103 PRO A CA 1
ATOM 827 C C . PRO A 1 103 ? 6.437 4.720 -5.700 1.00 54.38 103 PRO A C 1
ATOM 829 O O . PRO A 1 103 ? 6.371 5.148 -4.549 1.00 54.38 103 PRO A O 1
ATOM 832 N N . GLY A 1 104 ? 6.143 5.466 -6.761 1.00 66.38 104 GLY A N 1
ATOM 833 C CA . GLY A 1 104 ? 5.441 6.736 -6.635 1.00 66.38 104 GLY A CA 1
ATOM 834 C C . GLY A 1 104 ? 3.980 6.533 -6.221 1.00 66.38 104 GLY A C 1
ATOM 835 O O . GLY A 1 104 ? 3.492 5.402 -6.081 1.00 66.38 104 GLY A O 1
ATOM 836 N N . ALA A 1 105 ? 3.261 7.649 -6.083 1.00 74.56 105 ALA A N 1
ATOM 837 C CA . ALA A 1 105 ? 1.807 7.648 -5.952 1.00 74.56 105 ALA A CA 1
ATOM 838 C C . ALA A 1 105 ? 1.162 6.775 -7.046 1.00 74.56 105 ALA A C 1
ATOM 840 O O . ALA A 1 105 ? 1.648 6.731 -8.178 1.00 74.56 105 ALA A O 1
ATOM 841 N N . TRP A 1 106 ? 0.110 6.041 -6.683 1.00 84.00 106 TRP A N 1
ATOM 842 C CA . TRP A 1 106 ? -0.717 5.311 -7.643 1.00 84.00 106 TRP A CA 1
ATOM 843 C C . TRP A 1 106 ? -1.415 6.310 -8.559 1.00 84.00 106 TRP A C 1
ATOM 845 O O . TRP A 1 106 ? -2.019 7.270 -8.083 1.00 84.00 106 TRP A O 1
ATOM 855 N N . SER A 1 107 ? -1.267 6.112 -9.861 1.00 85.25 107 SER A N 1
ATOM 856 C CA . SER A 1 107 ? -1.973 6.891 -10.875 1.00 85.25 107 SER A CA 1
ATOM 857 C C . SER A 1 107 ? -3.368 6.324 -11.126 1.00 85.25 107 SER A C 1
ATOM 859 O O . SER A 1 107 ? -3.597 5.130 -10.942 1.00 85.25 107 SER A O 1
ATOM 861 N N . THR A 1 108 ? -4.284 7.164 -11.609 1.00 85.50 108 THR A N 1
ATOM 862 C CA . THR A 1 108 ? -5.649 6.747 -11.961 1.00 85.50 108 THR A CA 1
ATOM 863 C C . THR A 1 108 ? -5.647 5.596 -12.968 1.00 85.50 108 THR A C 1
ATOM 865 O O . THR A 1 108 ? -6.355 4.618 -12.773 1.00 85.50 108 THR A O 1
ATOM 868 N N . ALA A 1 109 ? -4.762 5.640 -13.969 1.00 85.31 109 ALA A N 1
ATOM 869 C CA . ALA A 1 109 ? -4.608 4.559 -14.943 1.00 85.31 109 ALA A CA 1
ATOM 870 C C . ALA A 1 109 ? -4.146 3.234 -14.303 1.00 85.31 109 ALA A C 1
ATOM 872 O O . ALA A 1 109 ? -4.585 2.159 -14.710 1.00 85.31 109 ALA A O 1
ATOM 873 N N . GLU A 1 110 ? -3.273 3.286 -13.286 1.00 89.25 110 GLU A N 1
ATOM 874 C CA . GLU A 1 110 ? -2.899 2.083 -12.529 1.00 89.25 110 GLU A CA 1
ATOM 875 C C . GLU A 1 110 ? -4.081 1.536 -11.728 1.00 89.25 110 GLU A C 1
ATOM 877 O O . GLU A 1 110 ? -4.259 0.322 -11.683 1.00 89.25 110 GLU A O 1
ATOM 882 N N . ASP A 1 111 ? -4.877 2.408 -11.107 1.00 92.25 111 ASP A N 1
ATOM 883 C CA . ASP A 1 111 ? -6.036 2.013 -10.305 1.00 92.25 111 ASP A CA 1
ATOM 884 C C . ASP A 1 111 ? -7.169 1.428 -11.169 1.00 92.25 111 ASP A C 1
ATOM 886 O O . ASP A 1 111 ? -7.748 0.402 -10.807 1.00 92.25 111 ASP A O 1
ATOM 890 N N . GLU A 1 112 ? -7.455 2.022 -12.330 1.00 91.88 112 GLU A N 1
ATOM 891 C CA . GLU A 1 112 ? -8.436 1.526 -13.307 1.00 91.88 112 GLU A CA 1
ATOM 892 C C . GLU A 1 112 ? -8.046 0.145 -13.840 1.00 91.88 112 GLU A C 1
ATOM 894 O O . GLU A 1 112 ? -8.855 -0.792 -13.843 1.00 91.88 112 GLU A O 1
ATOM 899 N N . LEU A 1 113 ? -6.778 -0.011 -14.236 1.00 93.12 113 LEU A N 1
ATOM 900 C CA . LEU A 1 113 ? -6.265 -1.291 -14.701 1.00 93.12 113 LEU A CA 1
ATOM 901 C C . LEU A 1 113 ? -6.278 -2.322 -13.570 1.00 93.12 113 LEU A C 1
ATOM 903 O O . LEU A 1 113 ? -6.755 -3.434 -13.770 1.00 93.12 113 LEU A O 1
ATOM 907 N N . LEU A 1 114 ? -5.814 -1.963 -12.370 1.00 93.56 114 LEU A N 1
ATOM 908 C CA . LEU A 1 114 ? -5.829 -2.855 -11.212 1.00 93.56 114 LEU A CA 1
ATOM 909 C C . LEU A 1 114 ? -7.255 -3.326 -10.891 1.00 93.56 114 LEU A C 1
ATOM 911 O O . LEU A 1 114 ? -7.462 -4.514 -10.658 1.00 93.56 114 LEU A O 1
ATOM 915 N N . THR A 1 115 ? -8.237 -2.427 -10.951 1.00 93.06 115 THR A N 1
ATOM 916 C CA . THR A 1 115 ? -9.653 -2.750 -10.733 1.00 93.06 115 THR A CA 1
ATOM 917 C C . THR A 1 115 ? -10.184 -3.714 -11.785 1.00 93.06 115 THR A C 1
ATOM 919 O O . THR A 1 115 ? -10.789 -4.733 -11.451 1.00 93.06 115 THR A O 1
ATOM 922 N N . THR A 1 116 ? -9.893 -3.447 -13.056 1.00 93.69 116 THR A N 1
ATOM 923 C CA . THR A 1 116 ? -10.281 -4.322 -14.169 1.00 93.69 116 THR A CA 1
ATOM 924 C C . THR A 1 116 ? -9.665 -5.714 -14.020 1.00 93.69 116 THR A C 1
ATOM 926 O O . THR A 1 116 ? -10.348 -6.723 -14.183 1.00 93.69 116 THR A O 1
ATOM 929 N N . LEU A 1 117 ? -8.383 -5.784 -13.653 1.00 93.62 117 LEU A N 1
ATOM 930 C CA . LEU A 1 117 ? -7.655 -7.039 -13.491 1.00 93.62 117 LEU A CA 1
ATOM 931 C C . LEU A 1 117 ? -8.154 -7.865 -12.307 1.00 93.62 117 LEU A C 1
ATOM 933 O O . LEU A 1 117 ? -8.291 -9.078 -12.452 1.00 93.62 117 LEU A O 1
ATOM 937 N N . VAL A 1 118 ? -8.458 -7.240 -11.168 1.00 92.25 118 VAL A N 1
ATOM 938 C CA . VAL A 1 118 ? -8.998 -7.948 -9.995 1.00 92.25 118 VAL A CA 1
ATOM 939 C C . VAL A 1 118 ? -10.411 -8.474 -10.258 1.00 92.25 118 VAL A C 1
ATOM 941 O O . VAL A 1 118 ? -10.735 -9.580 -9.833 1.00 92.25 118 VAL A O 1
ATOM 944 N N . ASN A 1 119 ? -11.228 -7.722 -11.001 1.00 90.00 119 ASN A N 1
ATOM 945 C CA . ASN A 1 119 ? -12.568 -8.156 -11.407 1.00 90.00 119 ASN A CA 1
ATOM 946 C C . ASN A 1 119 ? -12.547 -9.201 -12.539 1.00 90.00 119 ASN A C 1
ATOM 948 O O . ASN A 1 119 ? -13.552 -9.862 -12.801 1.00 90.00 119 ASN A O 1
ATOM 952 N N . SER A 1 120 ? -11.410 -9.368 -13.218 1.00 88.19 120 SER A N 1
ATOM 953 C CA . SER A 1 120 ? -11.210 -10.410 -14.226 1.00 88.19 120 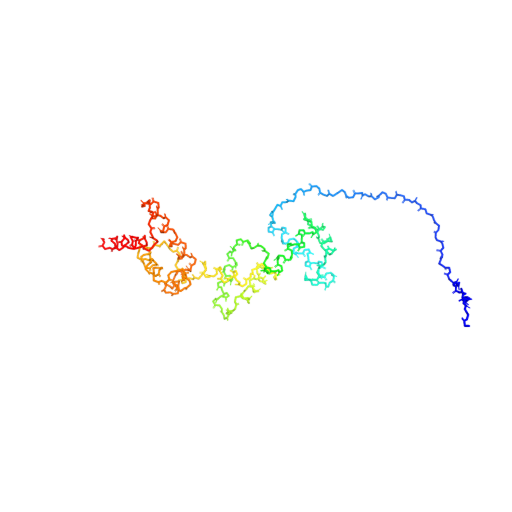SER A CA 1
ATOM 954 C C . SER A 1 120 ? -10.934 -11.785 -13.591 1.00 88.19 120 SER A C 1
ATOM 956 O O . SER A 1 120 ? -10.797 -11.940 -12.381 1.00 88.19 120 SER A O 1
ATOM 958 N N . LYS A 1 121 ? -10.777 -12.830 -14.416 1.00 76.25 121 LYS A N 1
ATOM 959 C CA . LYS A 1 121 ? -10.448 -14.191 -13.941 1.00 76.25 121 LYS A CA 1
ATOM 960 C C . LYS A 1 121 ? -9.021 -14.334 -13.366 1.00 76.25 121 LYS A C 1
ATOM 962 O O . LYS A 1 121 ? -8.662 -15.430 -12.930 1.00 76.25 121 LYS A O 1
ATOM 967 N N . VAL A 1 122 ? -8.193 -13.281 -13.354 1.00 77.06 122 VAL A N 1
ATOM 968 C CA . VAL A 1 122 ? -6.823 -13.330 -12.813 1.00 77.06 122 VAL A CA 1
ATOM 969 C C . VAL A 1 122 ? -6.854 -13.271 -11.284 1.00 77.06 122 VAL A C 1
ATOM 971 O O . VAL A 1 122 ? -7.022 -12.218 -10.685 1.00 77.06 122 VAL A O 1
ATOM 974 N N . LYS A 1 123 ? -6.638 -14.416 -10.627 1.00 76.38 123 LYS A N 1
ATOM 975 C CA . LYS A 1 123 ? -6.737 -14.512 -9.156 1.00 76.38 123 LYS A CA 1
ATOM 976 C C . LYS A 1 123 ? -5.426 -14.261 -8.405 1.00 76.38 123 LYS A C 1
ATOM 978 O O . LYS A 1 123 ? -5.444 -14.057 -7.193 1.00 76.38 123 LYS A O 1
ATOM 983 N N . LYS A 1 124 ? -4.269 -14.322 -9.075 1.00 91.06 124 LYS A N 1
ATOM 984 C CA . LYS A 1 124 ? -2.959 -14.217 -8.409 1.00 91.06 124 LYS A CA 1
ATOM 985 C C . LYS A 1 124 ? -2.394 -12.803 -8.528 1.00 91.06 124 LYS A C 1
ATOM 987 O O . LYS A 1 124 ? -2.081 -12.346 -9.622 1.00 91.06 124 LYS A O 1
ATOM 992 N N . TRP A 1 125 ? -2.141 -12.159 -7.389 1.00 92.81 125 TRP A N 1
ATOM 993 C CA . TRP A 1 125 ? -1.578 -10.803 -7.316 1.00 92.81 125 TRP A CA 1
ATOM 994 C C . TRP A 1 125 ? -0.259 -10.610 -8.075 1.00 92.81 125 TRP A C 1
ATOM 996 O O . TRP A 1 125 ? -0.010 -9.529 -8.595 1.00 92.81 125 TRP A O 1
ATOM 1006 N N . GLY A 1 126 ? 0.585 -11.645 -8.163 1.00 91.56 126 GLY A N 1
ATOM 1007 C CA . GLY A 1 126 ? 1.820 -11.589 -8.954 1.00 91.56 126 GLY A CA 1
ATOM 1008 C C . GLY A 1 126 ? 1.563 -11.404 -10.454 1.00 91.56 126 GLY A C 1
ATOM 1009 O O . GLY A 1 126 ? 2.212 -10.575 -11.080 1.00 91.56 126 GLY A O 1
ATOM 1010 N N . GLN A 1 127 ? 0.562 -12.102 -11.002 1.00 92.12 127 GLN A N 1
ATOM 1011 C CA . GLN A 1 127 ? 0.163 -11.974 -12.409 1.00 92.12 127 GLN A CA 1
ATOM 1012 C C . GLN A 1 127 ? -0.480 -10.610 -12.680 1.00 92.12 127 GLN A C 1
ATOM 1014 O O . GLN A 1 127 ? -0.227 -9.997 -13.711 1.00 92.12 127 GLN A O 1
ATOM 1019 N N . ILE A 1 128 ? -1.268 -10.105 -11.727 1.00 93.69 128 ILE A N 1
ATOM 1020 C CA . ILE A 1 128 ? -1.835 -8.753 -11.800 1.00 93.69 128 ILE A CA 1
ATOM 1021 C C . ILE A 1 128 ? -0.712 -7.714 -11.878 1.00 93.69 128 ILE A C 1
ATOM 1023 O O . ILE A 1 128 ? -0.725 -6.858 -12.758 1.00 93.69 128 ILE A O 1
ATOM 1027 N N . ALA A 1 129 ? 0.290 -7.813 -11.001 1.00 91.69 129 ALA A N 1
ATOM 1028 C CA . ALA A 1 129 ? 1.426 -6.898 -11.005 1.00 91.69 129 ALA A CA 1
ATOM 1029 C C . ALA A 1 129 ? 2.220 -6.958 -12.318 1.00 91.69 129 ALA A C 1
ATOM 1031 O O . ALA A 1 129 ? 2.596 -5.918 -12.850 1.00 91.69 129 ALA A O 1
ATOM 1032 N N . GLU A 1 130 ? 2.439 -8.153 -12.871 1.00 89.81 130 GLU A N 1
ATOM 1033 C CA . GLU A 1 130 ? 3.083 -8.327 -14.175 1.00 89.81 130 GLU A CA 1
ATOM 1034 C C . GLU A 1 130 ? 2.315 -7.616 -15.296 1.00 89.81 130 GLU A C 1
ATOM 1036 O O . GLU A 1 130 ? 2.920 -6.904 -16.095 1.00 89.81 130 GLU A O 1
ATOM 1041 N N . GLN A 1 131 ? 0.985 -7.732 -15.321 1.00 91.88 131 GLN A N 1
ATOM 1042 C CA . GLN A 1 131 ? 0.164 -7.053 -16.322 1.00 91.88 131 GLN A CA 1
ATOM 1043 C C . GLN A 1 131 ? 0.164 -5.531 -16.148 1.00 91.88 131 GLN A C 1
ATOM 1045 O O . GLN A 1 131 ? 0.347 -4.816 -17.132 1.00 91.88 131 GLN A O 1
ATOM 1050 N N . VAL A 1 132 ? 0.052 -5.025 -14.914 1.00 90.38 132 VAL A N 1
ATOM 1051 C CA . VAL A 1 132 ? 0.173 -3.582 -14.631 1.00 90.38 132 VAL A CA 1
ATOM 1052 C C . VAL A 1 132 ? 1.528 -3.054 -15.100 1.00 90.38 132 VAL A C 1
ATOM 1054 O O . VAL A 1 132 ? 1.602 -2.034 -15.784 1.00 90.38 132 VAL A O 1
ATOM 1057 N N . ASN A 1 133 ? 2.603 -3.778 -14.792 1.00 88.00 133 ASN A N 1
ATOM 1058 C CA . ASN A 1 133 ? 3.955 -3.432 -15.214 1.00 88.00 133 ASN A CA 1
ATOM 1059 C C . ASN A 1 133 ? 4.122 -3.468 -16.734 1.00 88.00 133 ASN A C 1
ATOM 1061 O O . ASN A 1 133 ? 4.753 -2.580 -17.300 1.00 88.00 133 ASN A O 1
ATOM 1065 N N . LYS A 1 134 ? 3.534 -4.454 -17.414 1.00 87.38 134 LYS A N 1
ATOM 1066 C CA . LYS A 1 134 ? 3.584 -4.572 -18.873 1.00 87.38 134 LYS A CA 1
ATOM 1067 C C . LYS A 1 134 ? 2.872 -3.414 -19.570 1.00 87.38 134 LYS A C 1
ATOM 1069 O O . LYS A 1 134 ? 3.438 -2.843 -20.495 1.00 87.38 134 LYS A O 1
ATOM 1074 N N . VAL A 1 135 ? 1.661 -3.078 -19.125 1.00 87.69 135 VAL A N 1
ATOM 1075 C CA . VAL A 1 135 ? 0.797 -2.091 -19.790 1.00 87.69 135 VAL A CA 1
ATOM 1076 C C . VAL A 1 135 ? 1.199 -0.658 -19.446 1.00 87.69 135 VAL A C 1
ATOM 1078 O O . VAL A 1 135 ? 1.353 0.161 -20.343 1.00 87.69 135 VAL A O 1
ATOM 1081 N N . ILE A 1 136 ? 1.388 -0.347 -18.161 1.00 82.81 136 ILE A N 1
ATOM 1082 C CA . ILE A 1 136 ? 1.622 1.034 -17.705 1.00 82.81 136 ILE A CA 1
ATOM 1083 C C . ILE A 1 136 ? 3.109 1.370 -17.659 1.00 82.81 136 ILE A C 1
ATOM 1085 O O . ILE A 1 136 ? 3.515 2.500 -17.932 1.00 82.81 136 ILE A O 1
ATOM 1089 N N . HIS A 1 137 ? 3.933 0.388 -17.300 1.00 78.44 137 HIS A N 1
ATOM 1090 C CA . HIS A 1 137 ? 5.351 0.601 -17.033 1.00 78.44 137 HIS A CA 1
ATOM 1091 C C . HIS A 1 137 ? 6.250 -0.013 -18.107 1.00 78.44 137 HIS A C 1
ATOM 1093 O O . HIS A 1 137 ? 7.428 -0.217 -17.851 1.00 78.44 137 HIS A O 1
ATOM 1099 N N . SER A 1 138 ? 5.730 -0.316 -19.301 1.00 75.50 138 SER A N 1
ATOM 1100 C CA . SER A 1 138 ? 6.503 -0.855 -20.436 1.00 75.50 138 SER A CA 1
ATOM 1101 C C . SER A 1 138 ? 7.323 -2.115 -20.103 1.00 75.50 138 SER A C 1
ATOM 1103 O O . SER A 1 138 ? 8.439 -2.303 -20.591 1.00 75.50 138 SER A O 1
ATOM 1105 N N . GLY A 1 139 ? 6.789 -2.974 -19.231 1.00 72.50 139 GLY A N 1
ATOM 1106 C CA . GLY A 1 139 ? 7.429 -4.210 -18.764 1.00 72.50 139 GLY A CA 1
ATOM 1107 C C . GLY A 1 139 ? 8.385 -4.030 -17.582 1.00 72.50 139 GLY A C 1
ATOM 1108 O O . GLY A 1 139 ? 8.934 -5.012 -17.085 1.00 72.50 139 GLY A O 1
ATOM 1109 N N . LEU A 1 140 ? 8.573 -2.803 -17.096 1.00 71.00 140 LEU A N 1
ATOM 1110 C CA . LEU A 1 140 ? 9.399 -2.521 -15.928 1.00 71.00 140 LEU A CA 1
ATOM 1111 C C . LEU A 1 140 ? 8.719 -3.031 -14.658 1.00 71.00 140 LEU A C 1
ATOM 1113 O O . LEU A 1 140 ? 7.568 -2.692 -14.390 1.00 71.00 140 LEU A O 1
ATOM 1117 N N . LYS A 1 141 ? 9.441 -3.795 -13.831 1.00 78.44 141 LYS A N 1
ATOM 1118 C CA . LYS A 1 141 ? 8.957 -4.255 -12.520 1.00 78.44 141 LYS A CA 1
ATOM 1119 C C . LYS A 1 141 ? 8.896 -3.074 -11.535 1.00 78.44 141 LYS A C 1
ATOM 1121 O O . LYS A 1 141 ? 9.826 -2.851 -10.766 1.00 78.44 141 LYS A O 1
ATOM 1126 N N . ILE A 1 142 ? 7.835 -2.265 -11.615 1.00 80.25 142 ILE A N 1
ATOM 1127 C CA . ILE A 1 142 ? 7.598 -1.083 -10.760 1.00 80.25 142 ILE A CA 1
ATOM 1128 C C . ILE A 1 142 ? 6.654 -1.407 -9.611 1.00 80.25 142 ILE A C 1
ATOM 1130 O O . ILE A 1 142 ? 6.855 -0.917 -8.502 1.00 80.25 142 ILE A O 1
ATOM 1134 N N . ARG A 1 143 ? 5.632 -2.224 -9.871 1.00 85.38 143 ARG A N 1
ATOM 1135 C CA . ARG A 1 143 ? 4.679 -2.699 -8.871 1.00 85.38 143 ARG A CA 1
ATOM 1136 C C . ARG A 1 143 ? 4.924 -4.169 -8.561 1.00 85.38 143 ARG A C 1
ATOM 1138 O O . ARG A 1 143 ? 5.113 -4.975 -9.469 1.00 85.38 143 ARG A O 1
ATOM 1145 N N . SER A 1 144 ? 4.869 -4.531 -7.286 1.00 87.62 144 SER A N 1
ATOM 1146 C CA . SER A 1 144 ? 4.863 -5.927 -6.838 1.00 87.62 144 SER A CA 1
ATOM 1147 C C . SER A 1 144 ? 3.445 -6.410 -6.528 1.00 87.62 144 SER A C 1
ATOM 1149 O O . SER A 1 144 ? 2.552 -5.621 -6.214 1.00 87.62 144 SER A O 1
ATOM 1151 N N . GLY A 1 145 ? 3.227 -7.730 -6.541 1.00 90.56 145 GLY A N 1
ATOM 1152 C CA . GLY A 1 145 ? 1.920 -8.308 -6.198 1.00 90.56 145 GLY A CA 1
ATOM 1153 C C . GLY A 1 145 ? 1.443 -7.922 -4.793 1.00 90.56 145 GLY A C 1
ATOM 1154 O O . GLY A 1 145 ? 0.257 -7.673 -4.588 1.00 90.56 145 GLY A O 1
ATOM 1155 N N . LYS A 1 146 ? 2.370 -7.785 -3.835 1.00 88.31 146 LYS A N 1
ATOM 1156 C CA . LYS A 1 146 ? 2.063 -7.280 -2.491 1.00 88.31 146 LYS A CA 1
ATOM 1157 C C . LYS A 1 146 ? 1.480 -5.866 -2.545 1.00 88.31 146 LYS A C 1
ATOM 1159 O O . LYS A 1 146 ? 0.450 -5.621 -1.929 1.00 88.31 146 LYS A O 1
ATOM 1164 N N . GLN A 1 147 ? 2.085 -4.972 -3.325 1.00 89.12 147 GLN A N 1
ATOM 1165 C CA . GLN A 1 147 ? 1.602 -3.598 -3.477 1.00 89.12 147 GLN A CA 1
ATOM 1166 C C . GLN A 1 147 ? 0.245 -3.540 -4.178 1.00 89.12 147 GLN A C 1
ATOM 1168 O O . GLN A 1 147 ? -0.619 -2.789 -3.737 1.00 89.12 147 GLN A O 1
ATOM 1173 N N . CYS A 1 148 ? 0.027 -4.341 -5.227 1.00 92.19 148 CYS A N 1
ATOM 1174 C CA . CYS A 1 148 ? -1.282 -4.446 -5.880 1.00 92.19 148 CYS A CA 1
ATOM 1175 C C . CYS A 1 148 ? -2.364 -4.908 -4.893 1.00 92.19 148 CYS A C 1
ATOM 1177 O O . CYS A 1 148 ? -3.427 -4.295 -4.816 1.00 92.19 148 CYS A O 1
ATOM 1179 N N . LYS A 1 149 ? -2.071 -5.935 -4.083 1.00 91.38 149 LYS A N 1
ATOM 1180 C CA . LYS A 1 149 ? -2.977 -6.421 -3.033 1.00 91.38 149 LYS A CA 1
ATOM 1181 C C . LYS A 1 149 ? -3.284 -5.339 -2.001 1.00 91.38 149 LYS A C 1
ATOM 1183 O O . LYS A 1 149 ? -4.445 -5.110 -1.678 1.00 91.38 149 LYS A O 1
ATOM 1188 N N . GLU A 1 150 ? -2.252 -4.683 -1.475 1.00 88.81 150 GLU A N 1
ATOM 1189 C CA . GLU A 1 150 ? -2.400 -3.612 -0.486 1.00 88.81 150 GLU A CA 1
ATOM 1190 C C . GLU A 1 150 ? -3.198 -2.433 -1.048 1.00 88.81 150 GLU A C 1
ATOM 1192 O O . GLU A 1 150 ? -4.062 -1.897 -0.353 1.00 88.81 150 GLU A O 1
ATOM 1197 N N . ARG A 1 151 ? -2.959 -2.046 -2.308 1.00 91.19 151 ARG A N 1
ATOM 1198 C CA . ARG A 1 151 ? -3.712 -0.977 -2.971 1.00 91.19 151 ARG A CA 1
ATOM 1199 C C . ARG A 1 151 ? -5.182 -1.339 -3.111 1.00 91.19 151 ARG A C 1
ATOM 1201 O O . ARG A 1 151 ? -6.027 -0.524 -2.749 1.00 91.19 151 ARG A O 1
ATOM 1208 N N . TRP A 1 152 ? -5.475 -2.553 -3.573 1.00 91.12 152 TRP A N 1
ATOM 1209 C CA . TRP A 1 152 ? -6.845 -3.029 -3.723 1.00 91.12 152 TRP A CA 1
ATOM 1210 C C . TRP A 1 152 ? -7.592 -3.018 -2.390 1.00 91.12 152 TRP A C 1
ATOM 1212 O O . TRP A 1 152 ? -8.565 -2.283 -2.236 1.00 91.12 152 TRP A O 1
ATOM 1222 N N . LEU A 1 153 ? -7.078 -3.759 -1.403 1.00 85.81 153 LEU A N 1
ATOM 1223 C CA . LEU A 1 153 ? -7.754 -3.955 -0.120 1.00 85.81 153 LEU A CA 1
ATOM 1224 C C . LEU A 1 153 ? -7.956 -2.646 0.649 1.00 85.81 153 LEU A C 1
ATOM 1226 O O . LEU A 1 153 ? -8.962 -2.490 1.331 1.00 85.81 153 LEU A O 1
ATOM 1230 N N . ASN A 1 154 ? -7.026 -1.693 0.544 1.00 84.62 154 ASN A N 1
ATOM 1231 C CA . ASN A 1 154 ? -7.124 -0.440 1.292 1.00 84.62 154 ASN A CA 1
ATOM 1232 C C . ASN A 1 154 ? -7.887 0.659 0.541 1.00 84.62 154 ASN A C 1
ATOM 1234 O O . ASN A 1 154 ? -8.564 1.472 1.173 1.00 84.62 154 ASN A O 1
ATOM 1238 N N . HIS A 1 155 ? -7.800 0.715 -0.791 1.00 85.06 155 HIS A N 1
ATOM 1239 C CA . HIS A 1 155 ? -8.229 1.900 -1.544 1.00 85.06 155 HIS A CA 1
ATOM 1240 C C . HIS A 1 155 ? -9.226 1.641 -2.669 1.00 85.06 155 HIS A C 1
ATOM 1242 O O . HIS A 1 155 ? -10.034 2.530 -2.910 1.00 85.06 155 HIS A O 1
ATOM 1248 N N . LEU A 1 156 ? -9.210 0.476 -3.321 1.00 88.88 156 LEU A N 1
ATOM 1249 C CA . LEU A 1 156 ? -10.029 0.246 -4.522 1.00 88.88 156 LEU A CA 1
ATOM 1250 C C . LEU A 1 156 ? -11.217 -0.686 -4.299 1.00 88.88 156 LEU A C 1
ATOM 1252 O O . LEU A 1 156 ? -12.204 -0.572 -5.014 1.00 88.88 156 LEU A O 1
ATOM 1256 N N . ASP A 1 157 ? -11.154 -1.577 -3.307 1.00 87.38 157 ASP A N 1
ATOM 1257 C CA . ASP A 1 157 ? -12.239 -2.520 -3.041 1.00 87.38 157 ASP A CA 1
ATOM 1258 C C . ASP A 1 157 ? -13.542 -1.761 -2.709 1.00 87.38 157 ASP A C 1
ATOM 1260 O O . ASP A 1 157 ? -13.569 -1.023 -1.710 1.00 87.38 157 ASP A O 1
ATOM 1264 N N . PRO A 1 158 ? -14.615 -1.900 -3.512 1.00 85.12 158 PRO A N 1
ATOM 1265 C CA . PRO A 1 158 ? -15.879 -1.210 -3.267 1.00 85.12 158 PRO A CA 1
ATOM 1266 C C . PRO A 1 158 ? -16.586 -1.713 -2.002 1.00 85.12 158 PRO A C 1
ATOM 1268 O O . PRO A 1 158 ? -17.385 -0.982 -1.424 1.00 85.12 158 PRO A O 1
ATOM 1271 N N . ASN A 1 159 ? -16.264 -2.919 -1.525 1.00 82.44 159 ASN A N 1
ATOM 1272 C CA . ASN A 1 159 ? -16.870 -3.488 -0.318 1.00 82.44 159 ASN A CA 1
ATOM 1273 C C . ASN A 1 159 ? -16.310 -2.876 0.977 1.00 82.44 159 ASN A C 1
ATOM 1275 O O . ASN A 1 159 ? -16.858 -3.088 2.060 1.00 82.44 159 ASN A O 1
ATOM 1279 N N . MET A 1 160 ? -15.212 -2.119 0.887 1.00 84.25 160 MET A N 1
ATOM 1280 C CA . MET A 1 160 ? -14.584 -1.480 2.040 1.00 84.25 160 MET A CA 1
ATOM 1281 C C . MET A 1 160 ? -15.170 -0.088 2.280 1.00 84.25 160 MET A C 1
ATOM 1283 O O . MET A 1 160 ? -15.054 0.812 1.446 1.00 84.25 160 MET A O 1
ATOM 1287 N N . LYS A 1 161 ? -15.745 0.121 3.468 1.00 81.81 161 LYS A N 1
ATOM 1288 C CA . LYS A 1 161 ? -16.233 1.424 3.919 1.00 81.81 161 LYS A CA 1
ATOM 1289 C C . LYS A 1 161 ? -15.073 2.366 4.207 1.00 81.81 161 LYS A C 1
ATOM 1291 O O . LYS A 1 161 ? -14.146 2.047 4.959 1.00 81.81 161 LYS A O 1
ATOM 1296 N N . ARG A 1 162 ? -15.174 3.580 3.668 1.00 82.19 162 ARG A N 1
ATOM 1297 C CA . ARG A 1 162 ? -14.194 4.668 3.849 1.00 82.19 162 ARG A CA 1
ATOM 1298 C C . ARG A 1 162 ? -14.794 5.904 4.514 1.00 82.19 162 ARG A C 1
ATOM 1300 O O . ARG A 1 162 ? -14.074 6.859 4.786 1.00 82.19 162 ARG A O 1
ATOM 1307 N N . ASP A 1 163 ? -16.080 5.845 4.839 1.00 84.88 163 ASP A N 1
ATOM 1308 C CA . ASP A 1 163 ? -16.797 6.913 5.525 1.00 84.88 163 ASP A CA 1
ATOM 1309 C C . ASP A 1 163 ? -16.335 7.065 6.974 1.00 84.88 163 ASP A C 1
ATOM 1311 O O . ASP A 1 163 ? -15.637 6.199 7.528 1.00 84.88 163 ASP A O 1
ATOM 1315 N N . LYS A 1 164 ? -16.760 8.170 7.594 1.00 89.56 164 LYS A N 1
ATOM 1316 C CA . LYS A 1 164 ? -16.525 8.444 9.015 1.00 89.56 164 LYS A CA 1
ATOM 1317 C C . LYS A 1 164 ? -16.996 7.262 9.867 1.00 89.56 164 LYS A C 1
ATOM 1319 O O . LYS A 1 164 ? -17.995 6.622 9.559 1.00 89.56 164 LYS A O 1
ATOM 1324 N N . TRP A 1 165 ? -16.248 6.986 10.929 1.00 92.50 165 TRP A N 1
ATOM 1325 C CA . TRP A 1 165 ? -16.624 5.986 11.921 1.00 92.50 165 TRP A CA 1
ATOM 1326 C C . TRP A 1 165 ? -17.842 6.471 12.699 1.00 92.50 165 TRP A C 1
ATOM 1328 O O . TRP A 1 165 ? -17.833 7.589 13.219 1.00 92.50 165 TRP A O 1
ATOM 1338 N N . SER A 1 166 ? -18.868 5.632 12.756 1.00 92.06 166 SER A N 1
ATOM 1339 C CA . SER A 1 166 ? -20.017 5.831 13.635 1.00 92.06 166 SER A CA 1
ATOM 1340 C C . SER A 1 166 ? -19.709 5.361 15.057 1.00 92.06 166 SER A C 1
ATOM 1342 O O . SER A 1 166 ? -18.854 4.502 15.276 1.00 92.06 166 SER A O 1
ATOM 1344 N N . GLU A 1 167 ? -20.428 5.902 16.037 1.00 90.44 167 GLU A N 1
ATOM 1345 C CA . GLU A 1 167 ? -20.259 5.503 17.438 1.00 90.44 167 GLU A CA 1
ATOM 1346 C C . GLU A 1 167 ? -20.645 4.035 17.677 1.00 90.44 167 GLU A C 1
ATOM 1348 O O . GLU A 1 167 ? -20.025 3.357 18.495 1.00 90.44 167 GLU A O 1
ATOM 1353 N N . SER A 1 168 ? -21.613 3.511 16.917 1.00 90.50 168 SER A N 1
ATOM 1354 C CA . SER A 1 168 ? -21.984 2.093 16.956 1.00 90.50 168 SER A CA 1
ATOM 1355 C C . SER A 1 168 ? -20.879 1.192 16.395 1.00 90.50 168 SER A C 1
ATOM 1357 O O . SER A 1 168 ? -20.576 0.157 16.992 1.00 90.50 168 SER A O 1
ATOM 1359 N N . GLU A 1 169 ? -20.224 1.594 15.297 1.00 92.44 169 GLU A N 1
ATOM 1360 C CA . GLU A 1 169 ? -19.034 0.903 14.783 1.00 92.44 169 GLU A CA 1
ATOM 1361 C C . GLU A 1 169 ? -17.883 0.945 15.796 1.00 92.44 169 GLU A C 1
ATOM 1363 O O . GLU A 1 169 ? -17.232 -0.077 16.016 1.00 92.44 169 GLU A O 1
ATOM 1368 N N . ASP A 1 170 ? -17.638 2.096 16.430 1.00 94.12 170 ASP A N 1
ATOM 1369 C CA . ASP A 1 170 ? -16.593 2.243 17.447 1.00 94.12 170 ASP A CA 1
ATOM 1370 C C . ASP A 1 170 ? -16.830 1.314 18.636 1.00 94.12 170 ASP A C 1
ATOM 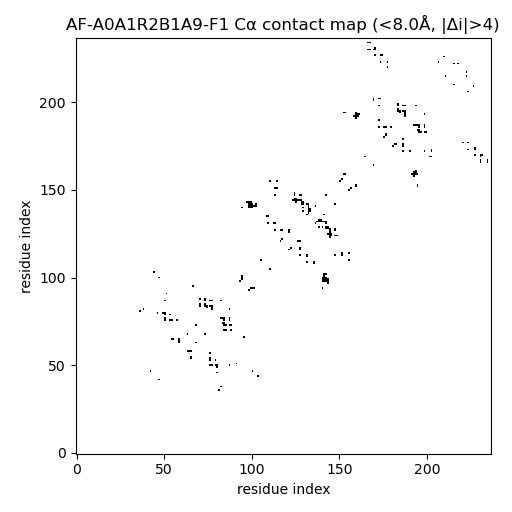1372 O O . ASP A 1 170 ? -15.918 0.593 19.049 1.00 94.12 170 ASP A O 1
ATOM 1376 N N . LEU A 1 171 ? -18.061 1.281 19.153 1.00 93.88 171 LEU A N 1
ATOM 1377 C CA . LEU A 1 171 ? -18.436 0.384 20.238 1.00 93.88 171 LEU A CA 1
ATOM 1378 C C . LEU A 1 171 ? -18.218 -1.082 19.845 1.00 93.88 171 LEU A C 1
ATOM 1380 O O . LEU A 1 171 ? -17.639 -1.855 20.611 1.00 93.88 171 LEU A O 1
ATOM 1384 N N . HIS A 1 172 ? -18.651 -1.467 18.643 1.00 94.88 172 HIS A N 1
ATOM 1385 C CA . HIS A 1 172 ? -18.490 -2.829 18.148 1.00 94.88 172 HIS A CA 1
ATOM 1386 C C . HIS A 1 172 ? -17.008 -3.221 18.027 1.00 94.88 172 HIS A C 1
ATOM 1388 O O . HIS A 1 172 ? -16.599 -4.274 18.521 1.00 94.88 172 HIS A O 1
ATOM 1394 N N . VAL A 1 173 ? -16.177 -2.341 17.459 1.00 95.25 173 VAL A N 1
ATOM 1395 C CA . VAL A 1 173 ? -14.722 -2.528 17.368 1.00 95.25 173 VAL A CA 1
ATOM 1396 C C . VAL A 1 173 ? -14.085 -2.679 18.747 1.00 95.25 173 VAL A C 1
ATOM 1398 O O . VAL A 1 173 ? -13.246 -3.559 18.931 1.00 95.25 173 VAL A O 1
ATOM 1401 N N . LEU A 1 174 ? -14.458 -1.843 19.718 1.00 94.31 174 LEU A N 1
ATOM 1402 C CA . LEU A 1 174 ? -13.896 -1.896 21.069 1.00 94.31 174 LEU A CA 1
ATOM 1403 C C . LEU A 1 174 ? -14.277 -3.193 21.796 1.00 94.31 174 LEU A C 1
ATOM 1405 O O . LEU A 1 174 ? -13.419 -3.794 22.442 1.00 94.31 174 LEU A O 1
ATOM 1409 N N . LYS A 1 175 ? -15.515 -3.681 21.634 1.00 94.50 175 LYS A N 1
ATOM 1410 C CA . LYS A 1 175 ? -15.957 -4.981 22.178 1.00 94.50 175 LYS A CA 1
ATOM 1411 C C . LYS A 1 175 ? -15.191 -6.156 21.566 1.00 94.50 175 LYS A C 1
ATOM 1413 O O . LYS A 1 175 ? -14.746 -7.059 22.281 1.00 94.50 175 LYS A O 1
ATOM 1418 N N . LEU A 1 176 ? -14.982 -6.135 20.250 1.00 95.75 176 LEU A N 1
ATOM 1419 C CA . LEU A 1 176 ? -14.155 -7.135 19.571 1.00 95.75 176 LEU A CA 1
ATOM 1420 C C . LEU A 1 176 ? -12.690 -7.048 20.010 1.00 95.75 176 LEU A C 1
ATOM 1422 O O . LEU A 1 176 ? -12.050 -8.071 20.230 1.00 95.75 176 LEU A O 1
ATOM 1426 N N . TYR A 1 177 ? -12.163 -5.839 20.205 1.00 95.19 177 TYR A N 1
ATOM 1427 C CA . TYR A 1 177 ? -10.810 -5.643 20.717 1.00 95.19 177 TYR A CA 1
ATOM 1428 C C . TYR A 1 177 ? -10.645 -6.170 22.147 1.00 95.19 177 TYR A C 1
ATOM 1430 O O . TYR A 1 177 ? -9.632 -6.799 22.443 1.00 95.19 177 TYR A O 1
ATOM 1438 N N . LYS A 1 178 ? -11.644 -5.974 23.017 1.00 93.44 178 LYS A N 1
ATOM 1439 C CA . LYS A 1 178 ? -11.645 -6.512 24.385 1.00 93.44 178 LYS A CA 1
ATOM 1440 C C . LYS A 1 178 ? -11.581 -8.041 24.397 1.00 93.44 178 LYS A C 1
ATOM 1442 O O . LYS A 1 178 ? -10.833 -8.615 25.177 1.00 93.44 178 LYS A O 1
ATOM 1447 N N . SER A 1 179 ? -12.348 -8.694 23.527 1.00 93.69 179 SER A N 1
ATOM 1448 C CA . SER A 1 179 ? -12.440 -10.162 23.483 1.00 93.69 179 SER A CA 1
ATOM 1449 C C . SER A 1 179 ? -11.278 -10.833 22.744 1.00 93.69 179 SER A C 1
ATOM 1451 O O . SER A 1 179 ? -10.790 -11.872 23.181 1.00 93.69 179 SER A O 1
ATOM 1453 N N . LEU A 1 180 ? -10.816 -10.257 21.630 1.00 94.44 180 LEU A N 1
ATOM 1454 C CA . LEU A 1 180 ? -9.819 -10.877 20.746 1.00 94.44 180 LEU A CA 1
ATOM 1455 C C . LEU A 1 180 ? -8.411 -10.285 20.888 1.00 94.44 180 LEU A C 1
ATOM 1457 O O . LEU A 1 180 ? -7.441 -10.881 20.412 1.00 94.44 180 LEU A O 1
ATOM 1461 N N . GLY A 1 181 ? -8.268 -9.116 21.511 1.00 92.81 181 GLY A N 1
ATOM 1462 C CA . GLY A 1 181 ? -7.003 -8.396 21.617 1.00 92.81 181 GLY A CA 1
ATOM 1463 C C . GLY A 1 181 ? -6.489 -7.898 20.262 1.00 92.81 181 GLY A C 1
ATOM 1464 O O . GLY A 1 181 ? -7.241 -7.459 19.396 1.00 92.81 181 GLY A O 1
ATOM 1465 N N . ASN A 1 182 ? -5.173 -7.968 20.043 1.00 94.44 182 ASN A N 1
ATOM 1466 C CA . ASN A 1 182 ? -4.511 -7.420 18.847 1.00 94.44 182 ASN A CA 1
ATOM 1467 C C . ASN A 1 182 ? -4.684 -8.281 17.569 1.00 94.44 182 ASN A C 1
ATOM 1469 O O . ASN A 1 182 ? -3.868 -8.192 16.649 1.00 94.44 182 ASN A O 1
AT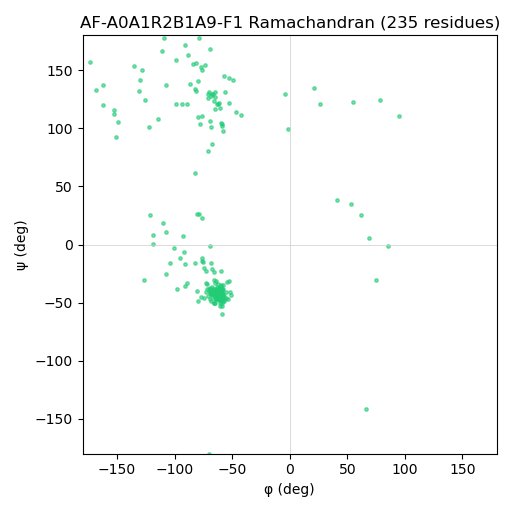OM 1473 N N . LYS A 1 183 ? -5.720 -9.122 17.485 1.00 95.12 183 LYS A N 1
ATOM 1474 C CA . LYS A 1 183 ? -6.001 -9.983 16.324 1.00 95.12 183 LYS A CA 1
ATOM 1475 C C . LYS A 1 183 ? -6.738 -9.216 15.218 1.00 95.12 183 LYS A C 1
ATOM 1477 O O . LYS A 1 183 ? -7.855 -9.548 14.832 1.00 95.12 183 LYS A O 1
ATOM 1482 N N . TRP A 1 184 ? -6.105 -8.174 14.681 1.00 94.88 184 TRP A N 1
ATOM 1483 C CA . TRP A 1 184 ? -6.735 -7.222 13.752 1.00 94.88 184 TRP A CA 1
ATOM 1484 C C . TRP A 1 184 ? -7.315 -7.861 12.490 1.00 94.88 184 TRP A C 1
ATOM 1486 O O . TRP A 1 184 ? -8.392 -7.468 12.051 1.00 94.88 184 TRP A O 1
ATOM 1496 N N . SER A 1 185 ? -6.637 -8.859 11.920 1.00 92.94 185 SER A N 1
ATOM 1497 C CA . SER A 1 185 ? -7.140 -9.575 10.744 1.00 92.94 185 SER A CA 1
ATOM 1498 C C . SER A 1 185 ? -8.406 -10.382 11.042 1.00 92.94 185 SER A C 1
ATOM 1500 O O . SER A 1 185 ? -9.233 -10.554 10.155 1.00 92.94 185 SER A O 1
ATOM 1502 N N . GLU A 1 186 ? -8.573 -10.881 12.268 1.00 94.31 186 GLU A N 1
ATOM 1503 C CA . GLU A 1 186 ? -9.772 -11.611 12.695 1.00 94.31 186 GLU A CA 1
ATOM 1504 C C . GLU A 1 186 ? -10.925 -10.640 12.964 1.00 94.31 186 GLU A C 1
ATOM 1506 O O . GLU A 1 186 ? -12.014 -10.816 12.426 1.00 94.31 186 GLU A O 1
ATOM 1511 N N . ILE A 1 187 ? -10.643 -9.539 13.667 1.00 95.06 187 ILE A N 1
ATOM 1512 C CA . ILE A 1 187 ? -11.606 -8.451 13.893 1.00 95.06 187 ILE A CA 1
ATOM 1513 C C . ILE A 1 187 ? -12.104 -7.878 12.555 1.00 95.06 187 ILE A C 1
ATOM 1515 O O . ILE A 1 187 ? -13.301 -7.685 12.366 1.00 95.06 187 ILE A O 1
ATOM 1519 N N . SER A 1 188 ? -11.202 -7.660 11.593 1.00 92.69 188 SER A N 1
ATOM 1520 C CA . SER A 1 188 ? -11.543 -7.180 10.247 1.00 92.69 188 SER A CA 1
ATOM 1521 C C . SER A 1 188 ? -12.465 -8.137 9.495 1.00 92.69 188 SER A C 1
ATOM 1523 O O . SER A 1 188 ? -13.389 -7.676 8.832 1.00 92.69 188 SER A O 1
ATOM 1525 N N . LYS A 1 189 ? -12.282 -9.456 9.639 1.00 91.69 189 LYS A N 1
ATOM 1526 C CA . LYS A 1 189 ? -13.183 -10.454 9.039 1.00 91.69 189 LYS A CA 1
ATOM 1527 C C . LYS A 1 189 ? -14.580 -10.425 9.655 1.00 91.69 189 LYS A C 1
ATOM 1529 O O . LYS A 1 189 ? -15.544 -10.590 8.921 1.00 91.69 189 LYS A O 1
ATOM 1534 N N . ILE A 1 190 ? -14.682 -10.211 10.968 1.00 93.31 190 ILE A N 1
ATOM 1535 C CA . ILE A 1 190 ? -15.973 -10.117 11.668 1.00 93.31 190 ILE A CA 1
ATOM 1536 C C . ILE A 1 190 ? -16.726 -8.852 11.239 1.00 93.31 190 ILE A C 1
ATOM 1538 O O . ILE A 1 190 ? -17.919 -8.907 10.970 1.00 93.31 190 ILE A O 1
ATOM 1542 N N . ILE A 1 191 ? -16.020 -7.723 11.128 1.00 91.25 191 ILE A N 1
ATOM 1543 C CA . ILE A 1 191 ? -16.606 -6.445 10.697 1.00 91.25 191 ILE A CA 1
ATOM 1544 C C . ILE A 1 191 ? -16.941 -6.457 9.196 1.00 91.25 191 ILE A C 1
ATOM 1546 O O . ILE A 1 191 ? -17.904 -5.831 8.760 1.00 91.25 191 ILE A O 1
ATOM 1550 N N . GLY A 1 192 ? -16.139 -7.154 8.388 1.00 86.31 192 GLY A N 1
ATOM 1551 C CA . GLY A 1 192 ? -16.364 -7.412 6.963 1.00 86.31 192 GLY A CA 1
ATOM 1552 C C . GLY A 1 192 ? -16.110 -6.224 6.028 1.00 86.31 192 GLY A C 1
ATOM 1553 O O . GLY A 1 192 ? -15.676 -6.424 4.899 1.00 86.31 192 GLY A O 1
ATOM 1554 N N . ASN A 1 193 ? -16.323 -4.990 6.490 1.00 87.56 193 ASN A N 1
ATOM 1555 C CA . ASN A 1 193 ? -16.287 -3.781 5.659 1.00 87.56 193 ASN A CA 1
ATOM 1556 C C . ASN A 1 193 ? -15.206 -2.760 6.064 1.00 87.56 193 ASN A C 1
ATOM 1558 O O . ASN A 1 193 ? -15.181 -1.649 5.537 1.00 87.56 193 ASN A O 1
ATOM 1562 N N . ARG A 1 194 ? -14.307 -3.103 6.993 1.00 90.50 194 ARG A N 1
ATOM 1563 C CA . ARG A 1 194 ? -13.171 -2.261 7.410 1.00 90.50 194 ARG A CA 1
ATOM 1564 C C . ARG A 1 194 ? -11.882 -3.074 7.383 1.00 90.50 194 ARG A C 1
ATOM 1566 O O . ARG A 1 194 ? -11.866 -4.235 7.791 1.00 90.50 194 ARG A O 1
ATOM 1573 N N . THR A 1 195 ? -10.781 -2.458 6.952 1.00 90.12 195 THR A N 1
ATOM 1574 C CA . THR A 1 195 ? -9.466 -3.118 6.909 1.00 90.12 195 THR A CA 1
ATOM 1575 C C . THR A 1 195 ? -8.843 -3.225 8.298 1.00 90.12 195 THR A C 1
ATOM 1577 O O . THR A 1 195 ? -9.047 -2.358 9.151 1.00 90.12 195 THR A O 1
ATOM 1580 N N . ASP A 1 196 ? -8.028 -4.253 8.518 1.00 91.56 196 ASP A N 1
ATOM 1581 C CA . ASP A 1 196 ? -7.273 -4.479 9.757 1.00 91.56 196 ASP A CA 1
ATOM 1582 C C . ASP A 1 196 ? -6.453 -3.248 10.191 1.00 91.56 196 ASP A C 1
ATOM 1584 O O . ASP A 1 196 ? -6.438 -2.872 11.366 1.00 91.56 196 ASP A O 1
ATOM 1588 N N . SER A 1 197 ? -5.833 -2.563 9.228 1.00 90.06 197 SER A N 1
ATOM 1589 C CA . SER A 1 197 ? -5.097 -1.320 9.444 1.00 90.06 197 SER A CA 1
ATOM 1590 C C . SER A 1 197 ? -6.013 -0.186 9.914 1.00 90.06 19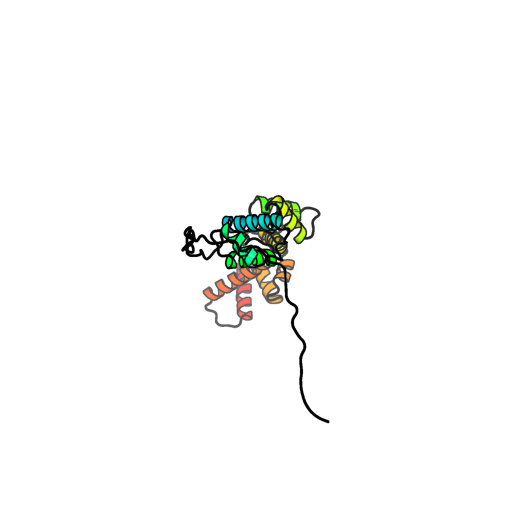7 SER A C 1
ATOM 1592 O O . SER A 1 197 ? -5.686 0.503 10.885 1.00 90.06 197 SER A O 1
ATOM 1594 N N . SER A 1 198 ? -7.182 -0.014 9.282 1.00 91.12 198 SER A N 1
ATOM 1595 C CA . SER A 1 198 ? -8.152 1.018 9.674 1.00 91.12 198 SER A CA 1
ATOM 1596 C C . SER A 1 198 ? -8.678 0.799 11.096 1.00 91.12 198 SER A C 1
ATOM 1598 O O . SER A 1 198 ? -8.726 1.746 11.879 1.00 91.12 198 SER A O 1
ATOM 1600 N N . ILE A 1 199 ? -8.960 -0.454 11.463 1.00 94.19 199 ILE A N 1
ATOM 1601 C CA . ILE A 1 199 ? -9.443 -0.850 12.791 1.00 94.19 199 ILE A CA 1
ATOM 1602 C C . ILE A 1 199 ? -8.372 -0.591 13.851 1.00 94.19 199 ILE A C 1
ATOM 1604 O O . ILE A 1 199 ? -8.635 0.088 14.843 1.00 94.19 199 ILE A O 1
ATOM 1608 N N . LYS A 1 200 ? -7.136 -1.058 13.622 1.00 94.38 200 LYS A N 1
ATOM 1609 C CA . LYS A 1 200 ? -6.004 -0.815 14.530 1.00 94.38 200 LYS A CA 1
ATOM 1610 C C . LYS A 1 200 ? -5.800 0.680 14.779 1.00 94.38 200 LYS A C 1
ATOM 1612 O O . LYS A 1 200 ? -5.609 1.109 15.918 1.00 94.38 200 LYS A O 1
ATOM 1617 N N . ASN A 1 201 ? -5.835 1.477 13.711 1.00 94.06 201 ASN A N 1
ATOM 1618 C CA . ASN A 1 201 ? -5.667 2.924 13.799 1.00 94.06 201 ASN A CA 1
ATOM 1619 C C . ASN A 1 201 ? -6.828 3.575 14.558 1.00 94.06 201 ASN A C 1
ATOM 1621 O O . ASN A 1 201 ? -6.585 4.464 15.376 1.00 94.06 201 ASN A O 1
ATOM 1625 N N . ARG A 1 202 ? -8.064 3.107 14.344 1.00 94.75 202 ARG A N 1
ATOM 1626 C CA . ARG A 1 202 ? -9.238 3.620 15.051 1.00 94.75 202 ARG A CA 1
ATOM 1627 C C . ARG A 1 202 ? -9.166 3.336 16.545 1.00 94.75 202 ARG A C 1
ATOM 1629 O O . ARG A 1 202 ? -9.248 4.280 17.323 1.00 94.75 202 ARG A O 1
ATOM 1636 N N . VAL A 1 203 ? -8.902 2.091 16.947 1.00 94.00 203 VAL A N 1
ATOM 1637 C CA . VAL A 1 203 ? -8.729 1.726 18.366 1.00 94.00 203 VAL A CA 1
ATOM 1638 C C . VAL A 1 203 ? -7.628 2.561 19.007 1.00 94.00 203 VAL A C 1
ATOM 1640 O O . VAL A 1 203 ? -7.834 3.145 20.066 1.00 94.00 203 VAL A O 1
ATOM 1643 N N . LYS A 1 204 ? -6.469 2.697 18.349 1.00 93.75 204 LYS A N 1
ATOM 1644 C CA . LYS A 1 204 ? -5.372 3.530 18.860 1.00 93.75 204 LYS A CA 1
ATOM 1645 C C . LYS A 1 204 ? -5.802 4.988 19.056 1.00 93.75 204 LYS A C 1
ATOM 1647 O O . LYS A 1 204 ? -5.460 5.590 20.070 1.00 93.75 204 LYS A O 1
ATOM 1652 N N . SER A 1 205 ? -6.548 5.548 18.105 1.00 93.06 205 SER A N 1
ATOM 1653 C CA . SER A 1 205 ? -7.081 6.910 18.192 1.00 93.06 205 SER A CA 1
ATOM 1654 C C . SER A 1 205 ? -8.062 7.070 19.358 1.00 93.06 205 SER A C 1
ATOM 1656 O O . SER A 1 205 ? -7.906 8.008 20.138 1.00 93.06 205 SER A O 1
ATOM 1658 N N . LEU A 1 206 ? -9.001 6.133 19.528 1.00 91.12 206 LEU A N 1
ATOM 1659 C CA . LEU A 1 206 ? -9.973 6.129 20.628 1.00 91.12 206 LEU A CA 1
ATOM 1660 C C . LEU A 1 206 ? -9.282 6.033 21.995 1.00 91.12 206 LEU A C 1
ATOM 1662 O O . LEU A 1 206 ? -9.558 6.831 22.889 1.00 91.12 206 LEU A O 1
ATOM 1666 N N . MET A 1 207 ? -8.320 5.116 22.127 1.00 88.56 207 MET A N 1
ATOM 1667 C CA . MET A 1 207 ? -7.540 4.931 23.354 1.00 88.56 207 MET A CA 1
ATOM 1668 C C . MET A 1 207 ? -6.730 6.186 23.700 1.00 88.56 207 MET A C 1
ATOM 1670 O O . MET A 1 207 ? -6.691 6.599 24.854 1.00 88.56 207 MET A O 1
ATOM 1674 N N . ASN A 1 208 ? -6.094 6.822 22.711 1.00 88.38 208 ASN A N 1
ATOM 1675 C CA . ASN A 1 208 ? -5.301 8.031 22.940 1.00 88.38 208 ASN A CA 1
ATOM 1676 C C . ASN A 1 208 ? -6.163 9.237 23.328 1.00 88.38 208 ASN A C 1
ATOM 1678 O O . ASN A 1 208 ? -5.786 9.966 24.243 1.00 88.38 208 ASN A O 1
ATOM 1682 N N . LYS A 1 209 ? -7.316 9.428 22.672 1.00 86.88 209 LYS A N 1
ATOM 1683 C CA . LYS A 1 209 ? -8.264 10.500 23.006 1.00 86.88 209 LYS A CA 1
ATOM 1684 C C . LYS A 1 209 ? -8.702 10.399 24.469 1.00 86.88 209 LYS A C 1
ATOM 1686 O O . LYS A 1 209 ? -8.662 11.377 25.204 1.00 86.88 209 LYS A O 1
ATOM 1691 N N . GLN A 1 210 ? -9.015 9.189 24.916 1.00 80.19 210 GLN A N 1
ATOM 1692 C CA . GLN A 1 210 ? -9.479 8.959 26.281 1.00 80.19 210 GLN A CA 1
ATOM 1693 C C . GLN A 1 210 ? -8.378 9.080 27.333 1.00 80.19 210 GLN A C 1
ATOM 1695 O O . GLN A 1 210 ? -8.625 9.585 28.423 1.00 80.19 210 GLN A O 1
ATOM 1700 N N . LYS A 1 211 ? -7.134 8.706 27.007 1.00 81.81 211 LYS A N 1
ATOM 1701 C CA . LYS A 1 211 ? -5.992 8.946 27.905 1.00 81.81 211 LYS A CA 1
ATOM 1702 C C . LYS A 1 211 ? -5.774 10.434 28.170 1.00 81.81 211 LYS A C 1
ATOM 1704 O O . LYS A 1 211 ? -5.428 10.803 29.288 1.00 81.81 211 LYS A O 1
ATOM 1709 N N . GLN A 1 212 ? -5.974 11.271 27.151 1.00 78.44 212 GLN A N 1
ATOM 1710 C CA . GLN A 1 212 ? -5.864 12.725 27.279 1.00 78.44 212 GLN A CA 1
ATOM 1711 C C . GLN A 1 212 ? -7.001 13.309 28.126 1.00 78.44 212 GLN A C 1
ATOM 1713 O O . GLN A 1 212 ? -6.743 14.172 28.959 1.00 78.44 212 GLN A O 1
ATOM 1718 N N . GLU A 1 213 ? -8.230 12.815 27.950 1.00 75.94 213 GLU A N 1
ATOM 1719 C CA . GLU A 1 213 ? -9.403 13.274 28.708 1.00 75.94 213 GLU A CA 1
ATOM 1720 C C . GLU A 1 213 ? -9.353 12.854 30.188 1.00 75.94 213 GLU A C 1
ATOM 1722 O O . GLU A 1 213 ? -9.725 13.635 31.059 1.00 75.94 213 GLU A O 1
ATOM 1727 N N . LEU A 1 214 ? -8.868 11.644 30.487 1.00 68.75 214 LEU A N 1
ATOM 1728 C CA . LEU A 1 214 ? -9.013 11.033 31.812 1.00 68.75 214 LEU A CA 1
ATOM 1729 C C . LEU A 1 214 ? -7.766 11.116 32.711 1.00 68.75 214 LEU A C 1
ATOM 1731 O O . LEU A 1 214 ? -7.837 10.659 33.848 1.00 68.75 214 LEU A O 1
ATOM 1735 N N . LYS A 1 215 ? -6.625 11.658 32.238 1.00 66.19 215 LYS A N 1
ATOM 1736 C CA . LYS A 1 215 ? -5.323 11.655 32.963 1.00 66.19 215 LYS A CA 1
ATOM 1737 C C . LYS A 1 215 ? -5.042 10.310 33.667 1.00 66.19 215 LYS A C 1
ATOM 1739 O O . LYS A 1 215 ? -4.564 10.262 34.798 1.00 66.19 215 LYS A O 1
ATOM 1744 N N . PHE A 1 216 ? -5.411 9.217 33.004 1.00 62.16 216 PHE A N 1
ATOM 1745 C CA . PHE A 1 216 ? -5.608 7.920 33.645 1.00 62.16 216 PHE A CA 1
ATOM 1746 C C . PHE A 1 216 ? -4.277 7.187 33.842 1.00 62.16 216 PHE A C 1
ATOM 1748 O O . PHE A 1 216 ? -3.496 7.076 32.894 1.00 62.16 216 PHE A O 1
ATOM 1755 N N . ASN A 1 217 ? -4.045 6.660 35.047 1.00 59.72 217 ASN A N 1
ATOM 1756 C CA . ASN A 1 217 ? -2.812 5.962 35.433 1.00 59.72 217 ASN A CA 1
ATOM 1757 C C . ASN A 1 217 ? -3.071 4.509 35.891 1.00 59.72 217 ASN A C 1
ATOM 1759 O O . ASN A 1 217 ? -2.305 3.956 36.675 1.00 59.72 217 ASN A O 1
ATOM 1763 N N . GLU A 1 218 ? -4.164 3.896 35.429 1.00 64.25 218 GLU A N 1
ATOM 1764 C CA . GLU A 1 218 ? -4.580 2.545 35.838 1.00 64.25 218 GLU A CA 1
ATOM 1765 C C . GLU A 1 218 ? -4.408 1.483 34.732 1.00 64.25 218 GLU A C 1
ATOM 1767 O O . GLU A 1 218 ? -3.991 1.765 33.604 1.00 64.25 218 GLU A O 1
ATOM 1772 N N . ASN A 1 219 ? -4.735 0.232 35.080 1.00 74.81 219 ASN A N 1
ATOM 1773 C CA . ASN A 1 219 ? -4.625 -0.956 34.236 1.00 74.81 219 ASN A CA 1
ATOM 1774 C C . ASN A 1 219 ? -5.420 -0.826 32.914 1.00 74.81 219 ASN A C 1
ATOM 1776 O O . ASN A 1 219 ? -6.506 -0.247 32.851 1.00 74.81 219 ASN A O 1
ATOM 1780 N N . LYS A 1 220 ? -4.872 -1.408 31.842 1.00 72.81 220 LYS A N 1
ATOM 1781 C CA . LYS A 1 220 ? -5.372 -1.330 30.464 1.00 72.81 220 LYS A CA 1
ATOM 1782 C C . LYS A 1 220 ? -6.796 -1.877 30.301 1.00 72.81 220 LYS A C 1
ATOM 1784 O O . LYS A 1 220 ? -7.544 -1.321 29.497 1.00 72.81 220 LYS A O 1
ATOM 1789 N N . ASP A 1 221 ? -7.157 -2.927 31.036 1.00 75.25 221 ASP A N 1
ATOM 1790 C CA . ASP A 1 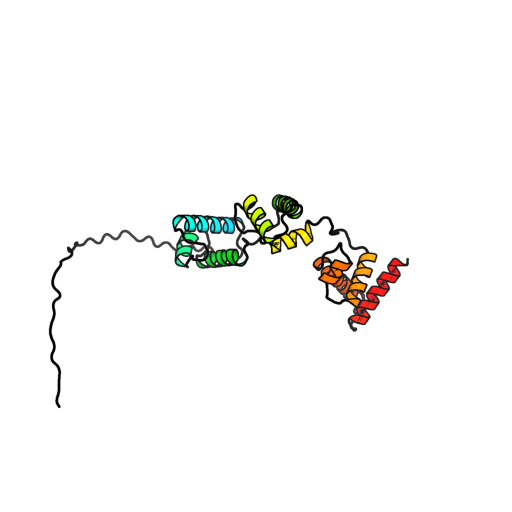221 ? -8.476 -3.566 30.920 1.00 75.25 221 ASP A CA 1
ATOM 1791 C C . ASP A 1 221 ? -9.578 -2.713 31.560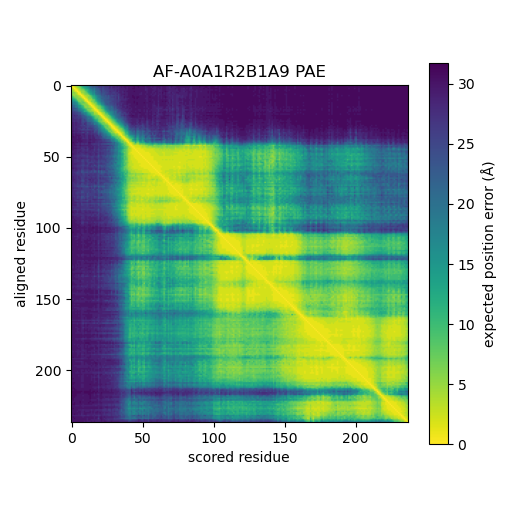 1.00 75.25 221 ASP A C 1
ATOM 1793 O O . ASP A 1 221 ? -10.584 -2.425 30.913 1.00 75.25 221 ASP A O 1
ATOM 1797 N N . THR A 1 222 ? -9.342 -2.188 32.767 1.00 80.38 222 THR A N 1
ATOM 1798 C CA . THR A 1 222 ? -10.248 -1.237 33.435 1.00 80.38 222 THR A CA 1
ATOM 1799 C C . THR A 1 222 ? -10.449 0.024 32.594 1.00 80.38 222 THR A C 1
ATOM 1801 O O . THR A 1 222 ? -11.561 0.535 32.454 1.00 80.38 222 THR A O 1
ATOM 1804 N N . PHE A 1 223 ? -9.371 0.498 31.961 1.00 83.62 223 PHE A N 1
ATOM 1805 C CA . PHE A 1 223 ? -9.433 1.632 31.049 1.00 83.62 223 PHE A CA 1
ATOM 1806 C C . PHE A 1 223 ? -10.311 1.332 29.825 1.00 83.62 223 PHE A C 1
ATOM 1808 O O . PHE A 1 223 ? -11.172 2.139 29.483 1.00 83.62 223 PHE A O 1
ATOM 1815 N N . LEU A 1 224 ? -10.152 0.170 29.184 1.00 85.94 224 LEU A N 1
ATOM 1816 C CA . LEU A 1 224 ? -10.965 -0.206 28.024 1.00 85.94 224 LEU A CA 1
ATOM 1817 C C . LEU A 1 224 ? -12.460 -0.295 28.374 1.00 85.94 224 LEU A C 1
ATOM 1819 O O . LEU A 1 224 ? -13.296 0.169 27.596 1.00 85.94 224 LEU A O 1
ATOM 1823 N N . ASP A 1 225 ? -12.786 -0.805 29.559 1.00 87.38 225 ASP A N 1
ATOM 1824 C CA . ASP A 1 225 ? -14.166 -0.931 30.037 1.00 87.38 225 ASP A CA 1
ATOM 1825 C C . ASP A 1 225 ? -14.831 0.418 30.275 1.00 87.38 225 ASP A C 1
ATOM 1827 O O . ASP A 1 225 ? -15.970 0.629 29.856 1.00 87.38 225 ASP A O 1
ATOM 1831 N N . SER A 1 226 ? -14.097 1.378 30.842 1.00 85.62 226 SER A N 1
ATOM 1832 C CA . SER A 1 226 ? -14.608 2.743 30.996 1.00 85.62 226 SER A CA 1
ATOM 1833 C C . SER A 1 226 ? -14.952 3.395 29.650 1.00 85.62 226 SER A C 1
ATOM 1835 O O . SER A 1 226 ? -15.959 4.097 29.533 1.00 85.62 226 SER A O 1
ATOM 1837 N N . ILE A 1 227 ? -14.160 3.124 28.605 1.00 86.94 227 ILE A N 1
ATOM 1838 C CA . ILE A 1 227 ? -14.426 3.631 27.256 1.00 86.94 227 ILE A CA 1
ATOM 1839 C C . ILE A 1 227 ? -15.683 2.975 26.689 1.00 86.94 227 ILE A C 1
ATOM 1841 O O . ILE A 1 227 ? -16.552 3.689 26.194 1.00 86.94 227 ILE A O 1
ATOM 1845 N N . ILE A 1 228 ? -15.793 1.646 26.764 1.00 90.06 228 ILE A N 1
ATOM 1846 C CA . ILE A 1 228 ? -16.952 0.903 26.248 1.00 90.06 228 ILE A CA 1
ATOM 1847 C C . ILE A 1 228 ? -18.242 1.413 26.900 1.00 90.06 228 ILE A C 1
ATOM 1849 O O . ILE A 1 228 ? -19.168 1.789 26.183 1.00 90.06 228 ILE A O 1
ATOM 1853 N N . ASN A 1 229 ? -18.264 1.542 28.228 1.00 88.12 229 ASN A N 1
ATOM 1854 C CA . ASN A 1 229 ? -19.436 2.017 28.968 1.00 88.12 229 ASN A CA 1
ATOM 1855 C C . ASN A 1 229 ? -19.840 3.449 28.575 1.00 88.12 229 ASN A C 1
ATOM 1857 O O . ASN A 1 229 ? -21.026 3.751 28.451 1.00 88.12 229 ASN A O 1
ATOM 1861 N N . LYS A 1 230 ? -18.867 4.339 28.322 1.00 85.81 230 LYS A N 1
ATOM 1862 C CA . LYS A 1 230 ? -19.151 5.699 27.831 1.00 85.81 230 LYS A CA 1
ATOM 1863 C C . LYS A 1 230 ? -19.872 5.654 26.484 1.00 85.81 230 LYS A C 1
ATOM 1865 O O . LYS A 1 230 ? -20.886 6.326 26.328 1.00 85.81 230 LYS A O 1
ATOM 1870 N N . PHE A 1 231 ? -19.384 4.854 25.536 1.00 84.56 231 PHE A N 1
ATOM 1871 C CA . PHE A 1 231 ? -20.019 4.717 24.221 1.00 84.56 231 PHE A CA 1
ATOM 1872 C C . PHE A 1 231 ? -21.415 4.086 24.307 1.00 84.56 231 PHE A C 1
ATOM 1874 O O . PHE A 1 231 ? -22.324 4.543 23.620 1.00 84.56 231 PHE A O 1
ATOM 1881 N N . GLU A 1 232 ? -21.619 3.095 25.177 1.00 88.31 232 GLU A N 1
ATOM 1882 C CA . GLU A 1 232 ? -22.955 2.536 25.435 1.00 88.31 232 GLU A CA 1
ATOM 1883 C C . GLU A 1 232 ? -23.919 3.602 25.967 1.00 88.31 232 GLU A C 1
ATOM 1885 O O . GLU A 1 232 ? -25.048 3.708 25.488 1.00 88.31 232 GLU A O 1
ATOM 1890 N N . SER A 1 233 ? -23.461 4.455 26.889 1.00 84.12 233 SER A N 1
ATOM 1891 C CA . SER A 1 233 ? -24.289 5.533 27.437 1.00 84.12 233 SER A CA 1
ATOM 1892 C C . SER A 1 233 ? -24.679 6.593 26.401 1.00 84.12 233 SER A C 1
ATOM 1894 O O . SER A 1 233 ? -25.779 7.138 26.481 1.00 84.12 233 SER A O 1
ATOM 1896 N N . THR A 1 234 ? -23.814 6.869 25.417 1.00 83.38 234 THR A N 1
ATOM 1897 C CA . THR A 1 234 ? -24.112 7.817 24.333 1.00 83.38 234 THR A CA 1
ATOM 1898 C C . THR A 1 234 ? -25.137 7.249 23.357 1.00 83.38 234 THR A C 1
ATOM 1900 O O . THR A 1 234 ? -26.022 7.976 22.931 1.00 83.38 234 THR A O 1
ATOM 1903 N N . LEU A 1 235 ? -25.065 5.950 23.051 1.00 80.69 235 LEU A N 1
ATOM 1904 C CA . LEU A 1 235 ? -25.973 5.284 22.107 1.00 80.69 235 LEU A CA 1
ATOM 1905 C C . LEU A 1 235 ? -27.370 4.998 22.677 1.00 80.69 235 LEU A C 1
ATOM 1907 O O . LEU A 1 235 ? -28.274 4.653 21.922 1.00 80.69 235 LEU A O 1
ATOM 1911 N N . THR A 1 236 ? -27.535 5.089 23.998 1.00 75.25 236 THR A N 1
ATOM 1912 C CA . THR A 1 236 ? -28.821 4.859 24.680 1.00 75.25 236 THR A CA 1
ATOM 1913 C C . THR A 1 236 ? -29.632 6.157 24.850 1.00 75.25 236 THR A C 1
ATOM 1915 O O . THR A 1 236 ? -30.774 6.108 25.300 1.00 75.25 236 THR A O 1
ATOM 1918 N N . LYS A 1 237 ? -29.053 7.317 24.511 1.00 54.06 237 LYS A N 1
ATOM 1919 C CA . LYS A 1 237 ? -29.709 8.634 24.520 1.00 54.06 237 LYS A CA 1
ATOM 1920 C C . LYS A 1 237 ? -30.146 9.036 23.119 1.00 54.06 237 LYS A C 1
ATOM 1922 O O . LYS A 1 237 ? -31.186 9.722 23.038 1.00 54.06 237 LYS A O 1
#